Protein 4EDK (pdb70)

Sequence (321 aa):
SNADDLQMIEMHELIQEFYYYALTKTVEGEQALTYLQERGFTDALIKERGIGFAPDSSHFCHDFLQKKGYDIELAYEAGLLSRNEENFSYYDRFRNRIMFPLKNAQGRIVGYSGRTYTGQEPKYLNSPETPIFQKRKLLYNLDKARKSIRKLDEIVLLEGFMDVIKSSDTAGLKNVVATMGTQLSDEHITFIRKLTSNITLMFDGDFAGSSEATLKTGQHLLQQGLNVFVIQLPSGMDPDEYIGKYGNDAFTTFVKNDKKSFAHYKVSILKDEIAHNDLSYERYLKELSHDISLMKSSILQQKAINDVAPFFNVSPEQLANEI

Nearest PDB structures (foldseek):
  4edv-assembly1_A  TM=1.003E+00  e=1.009E-59  Staphylococcus aureus
  5guj-assembly1_A  TM=8.986E-01  e=1.383E-32  Bacillus subtilis subsp. subtilis str. 168
  5vaz-assembly2_B  TM=8.223E-01  e=6.566E-26  Pseudomonas aeruginosa PAO1
  2au3-assembly1_A  TM=8.335E-01  e=4.570E-24  Aquifex aeolicus
  3b39-assembly2_B  TM=8.419E-01  e=7.504E-24  Escherichia coli K-12

Solvent-accessible surface area: 15720 Å² total; per-residue (Å²): 98,133,69,62,37,84,70,4,19,53,0,0,47,65,0,28,114,69,3,59,120,2,1,35,152,42,124,82,0,99,112,0,34,69,54,0,83,143,68,48,4,83,103,73,10,1,145,96,27,12,0,0,0,1,13,90,51,37,93,36,0,30,67,30,0,102,169,112,67,28,87,31,91,21,0,68,82,0,1,1,4,23,76,60,126,109,103,67,48,54,78,3,58,1,103,48,21,0,0,1,8,0,96,33,38,134,20,89,12,0,0,1,0,0,32,5,27,55,72,105,166,69,114,64,43,33,3,45,90,12,83,22,0,47,52,102,81,12,5,10,12,15,59,98,0,58,172,18,0,144,161,89,75,28,0,1,4,3,71,22,13,10,7,0,0,17,0,3,73,11,46,24,87,1,0,0,0,10,8,78,52,120,11,20,96,62,0,5,71,82,1,89,138,28,6,53,34,0,0,0,0,18,32,14,74,157,73,1,25,82,38,5,34,137,15,0,51,72,0,7,97,77,26,4,34,8,33,5,4,98,7,46,111,61,22,27,0,20,87,20,22,69,144,107,30,71,120,36,0,48,91,44,6,176,118,75,74,50,17,3,2,38,6,16,0,33,68,22,114,99,76,3,72,155,66,121,96,10,65,87,145,45,29,121,75,0,7,92,2,0,55,37,28,157,32,89,144,44,45,97,112,2,12,70,35,0,0,89,51,3,141,35,41,45,129,111,2,46,131,88,69

CATH classification: 3.90.980.10 (+2 more: 3.40.1360.10, 1.20.50.20)

Radius of gyration: 22.6 Å; Cα contacts (8 Å, |Δi|>4): 545; chains: 1; bounding box: 54×67×39 Å

Structure (mmCIF, N/CA/C/O backbone):
data_4EDK
#
_entry.id   4EDK
#
_cell.length_a   151.742
_cell.length_b   151.742
_cell.length_c   38.720
_cell.angle_alpha   90.000
_cell.angle_beta   90.000
_cell.angle_gamma   120.000
#
_symmetry.space_group_name_H-M   'P 61'
#
loop_
_entity.id
_entity.type
_entity.pdbx_description
1 polymer 'DNA primase'
2 non-polymer BENZAMIDINE
3 non-polymer "GUANOSINE-5'-TRIPHOSPHATE"
4 non-polymer 'MANGANESE (II) ION'
5 water water
#
loop_
_atom_site.group_PDB
_atom_site.id
_atom_site.type_symbol
_atom_site.label_atom_id
_atom_site.label_alt_id
_atom_site.label_comp_id
_atom_site.label_asym_id
_atom_site.label_entity_id
_atom_site.label_seq_id
_atom_site.pdbx_PDB_ins_code
_atom_site.Cartn_x
_atom_site.Cartn_y
_atom_site.Cartn_z
_atom_site.occupancy
_atom_site.B_iso_or_equiv
_atom_site.auth_seq_id
_atom_site.auth_comp_id
_atom_site.auth_asym_id
_atom_site.auth_atom_id
_atom_site.pdbx_PDB_model_num
ATOM 1 N N . SER A 1 1 ? -49.516 -53.262 17.336 1.00 28.82 108 SER A N 1
ATOM 2 C CA . SER A 1 1 ? -48.775 -54.019 18.342 1.00 31.50 108 SER A CA 1
ATOM 3 C C . SER A 1 1 ? -47.397 -54.385 17.808 1.00 27.95 108 SER A C 1
ATOM 4 O O . SER A 1 1 ? -47.156 -54.316 16.602 1.00 22.68 108 SER A O 1
ATOM 7 N N . ASN A 1 2 ? -46.500 -54.784 18.703 1.00 22.49 109 ASN A N 1
ATOM 8 C CA . ASN A 1 2 ? -45.168 -55.214 18.294 1.00 23.89 109 ASN A CA 1
ATOM 9 C C . ASN A 1 2 ? -45.220 -56.464 17.419 1.00 22.36 109 ASN A C 1
ATOM 10 O O . ASN A 1 2 ? -44.434 -56.608 16.485 1.00 20.91 109 ASN A O 1
ATOM 15 N N . ALA A 1 3 ? -46.159 -57.358 17.719 1.00 20.42 110 ALA A N 1
ATOM 16 C CA . ALA A 1 3 ? -46.334 -58.569 16.925 1.00 23.59 110 ALA A CA 1
ATOM 17 C C . ALA A 1 3 ? -46.756 -58.220 15.496 1.00 25.30 110 ALA A C 1
ATOM 18 O O . ALA A 1 3 ? -46.248 -58.789 14.535 1.00 19.38 110 ALA A O 1
ATOM 20 N N . ASP A 1 4 ? -47.684 -57.278 15.363 1.00 23.60 111 ASP A N 1
ATOM 21 C CA . ASP A 1 4 ? -48.121 -56.848 14.039 1.00 25.00 111 ASP A CA 1
ATOM 22 C C . ASP A 1 4 ? -46.997 -56.149 13.283 1.00 20.64 111 ASP A C 1
ATOM 23 O O . ASP A 1 4 ? -46.816 -56.383 12.082 1.00 21.97 111 ASP A O 1
ATOM 28 N N . ASP A 1 5 ? -46.242 -55.305 13.985 1.00 19.75 112 ASP A N 1
ATOM 29 C CA . ASP A 1 5 ? -45.113 -54.590 13.376 1.00 18.59 112 ASP A CA 1
ATOM 30 C C . ASP A 1 5 ? -44.102 -55.572 12.796 1.00 19.36 112 ASP A C 1
ATOM 31 O O . ASP A 1 5 ? -43.563 -55.360 11.706 1.00 19.29 112 ASP A O 1
ATOM 36 N N . LEU A 1 6 ? -43.837 -56.636 13.547 1.00 20.04 113 LEU A N 1
ATOM 37 C CA . LEU A 1 6 ? -42.895 -57.658 13.120 1.00 23.07 113 LEU A CA 1
ATOM 38 C C . LEU A 1 6 ? -43.403 -58.407 11.888 1.00 21.85 113 LEU A C 1
ATOM 39 O O . LEU A 1 6 ? -42.633 -58.681 10.977 1.00 19.57 113 LEU A O 1
ATOM 44 N N . GLN A 1 7 ? -44.694 -58.733 11.864 1.00 18.32 114 GLN A N 1
ATOM 45 C CA . GLN A 1 7 ? -45.295 -59.338 10.674 1.00 19.78 114 GLN A CA 1
ATOM 46 C C . GLN A 1 7 ? -45.118 -58.433 9.446 1.00 17.36 114 GLN A C 1
ATOM 47 O O . GLN A 1 7 ? -44.816 -58.909 8.348 1.00 18.38 114 GLN A O 1
ATOM 53 N N . MET A 1 8 ? -45.313 -57.133 9.636 1.00 20.78 115 MET A N 1
ATOM 54 C CA . MET A 1 8 ? -45.165 -56.172 8.543 1.00 20.62 115 MET A CA 1
ATOM 55 C C . MET A 1 8 ? -43.727 -56.116 8.025 1.00 20.41 115 MET A C 1
ATOM 56 O O . MET A 1 8 ? -43.491 -56.016 6.814 1.00 18.04 115 MET A O 1
ATOM 61 N N . ILE A 1 9 ? -42.769 -56.163 8.945 1.00 18.58 116 ILE A N 1
ATOM 62 C CA . ILE A 1 9 ? -41.363 -56.219 8.565 1.00 17.84 116 ILE A CA 1
ATOM 63 C C . ILE A 1 9 ? -41.050 -57.505 7.788 1.00 17.48 116 ILE A C 1
ATOM 64 O O . ILE A 1 9 ? -40.389 -57.461 6.743 1.00 17.98 116 ILE A O 1
ATOM 69 N N . GLU A 1 10 ? -41.534 -58.643 8.288 1.00 16.19 117 GLU A N 1
ATOM 70 C CA . GLU A 1 10 ? -41.372 -59.922 7.578 1.00 19.46 117 GLU A CA 1
ATOM 71 C C . GLU A 1 10 ? -41.890 -59.877 6.154 1.00 17.51 117 GLU A C 1
ATOM 72 O O . GLU A 1 10 ? -41.237 -60.373 5.237 1.00 17.41 117 GLU A O 1
ATOM 78 N N . MET A 1 11 ? -43.080 -59.306 5.978 1.00 19.76 118 MET A N 1
ATOM 79 C CA . MET A 1 11 ? -43.665 -59.145 4.650 1.00 22.32 118 MET A CA 1
ATOM 80 C C . MET A 1 11 ? -42.705 -58.412 3.725 1.00 23.44 118 MET A C 1
ATOM 81 O O . MET A 1 11 ? -42.490 -58.833 2.582 1.00 18.26 118 MET A O 1
ATOM 86 N N . HIS A 1 12 ? -42.142 -57.309 4.221 1.00 16.33 119 HIS A N 1
ATOM 87 C CA . HIS A 1 12 ? -41.193 -56.517 3.444 1.00 15.60 119 HIS A CA 1
ATOM 88 C C . HIS A 1 12 ? -39.924 -57.299 3.120 1.00 19.62 119 HIS A C 1
ATOM 89 O O . HIS A 1 12 ? -39.427 -57.256 1.995 1.00 17.49 119 HIS A O 1
ATOM 96 N N . GLU A 1 13 ? -39.398 -58.009 4.111 1.00 17.78 120 GLU A N 1
ATOM 97 C CA . GLU A 1 13 ? -38.143 -58.722 3.928 1.00 17.95 120 GLU A CA 1
ATOM 98 C C . GLU A 1 13 ? -38.295 -59.952 3.024 1.00 22.71 120 GLU A C 1
ATOM 99 O O . GLU A 1 13 ? -37.370 -60.317 2.293 1.00 18.24 120 GLU A O 1
ATOM 105 N N . LEU A 1 14 ? -39.475 -60.563 3.043 1.00 16.36 121 LEU A N 1
ATOM 106 C CA . LEU A 1 14 ? -39.728 -61.709 2.179 1.00 20.23 121 LEU A CA 1
ATOM 107 C C . LEU A 1 14 ? -39.971 -61.292 0.729 1.00 19.74 121 LEU A C 1
ATOM 108 O O . LEU A 1 14 ? -39.418 -61.893 -0.193 1.00 18.04 121 LEU A O 1
ATOM 113 N N . ILE A 1 15 ? -40.790 -60.264 0.522 1.00 18.34 122 ILE A N 1
ATOM 114 C CA . ILE A 1 15 ? -41.066 -59.808 -0.838 1.00 17.41 122 ILE A CA 1
ATOM 115 C C . ILE A 1 15 ? 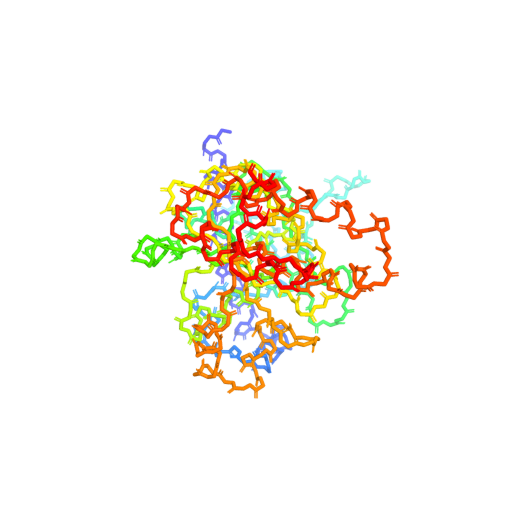-39.803 -59.219 -1.493 1.00 18.62 122 ILE A C 1
ATOM 116 O O . ILE A 1 15 ? -39.660 -59.263 -2.714 1.00 17.52 122 ILE A O 1
ATOM 121 N N . GLN A 1 16 ? -38.882 -58.691 -0.685 1.00 17.79 123 GLN A N 1
ATOM 122 C CA . GLN A 1 16 ? -37.609 -58.185 -1.223 1.00 19.63 123 GLN A CA 1
ATOM 123 C C . GLN A 1 16 ? -36.902 -59.252 -2.063 1.00 16.30 123 GLN A C 1
ATOM 124 O O . GLN A 1 16 ? -36.354 -58.960 -3.127 1.00 15.84 123 GLN A O 1
ATOM 130 N N . GLU A 1 17 ? -36.905 -60.489 -1.570 1.00 15.80 124 GLU A N 1
ATOM 131 C CA . GLU A 1 17 ? -36.243 -61.585 -2.272 1.00 17.87 124 GLU A CA 1
ATOM 132 C C . GLU A 1 17 ? -36.898 -61.834 -3.627 1.00 20.74 124 GLU A C 1
ATOM 133 O O . GLU A 1 17 ? -36.214 -62.127 -4.612 1.00 18.27 124 GLU A O 1
ATOM 139 N N . PHE A 1 18 ? -38.220 -61.694 -3.672 1.00 17.87 125 PHE A N 1
ATOM 140 C CA . PHE A 1 18 ? -38.979 -61.880 -4.911 1.00 19.43 125 PHE A CA 1
ATOM 141 C C . PHE A 1 18 ? -38.742 -60.731 -5.895 1.00 18.80 125 PHE A C 1
ATOM 142 O O . PHE A 1 18 ? -38.594 -60.961 -7.088 1.00 16.28 125 PHE A O 1
ATOM 150 N N . TYR A 1 19 ? -38.735 -59.497 -5.392 1.00 13.66 126 TYR A N 1
ATOM 151 C CA . TYR A 1 19 ? -38.403 -58.335 -6.223 1.00 15.75 126 TYR A CA 1
ATOM 152 C C . TYR A 1 19 ? -36.998 -58.439 -6.808 1.00 16.46 126 TYR A C 1
ATOM 153 O O . TYR A 1 19 ? -36.767 -58.073 -7.966 1.00 16.07 126 TYR A O 1
ATOM 162 N N . TYR A 1 20 ? -36.058 -58.921 -5.998 1.00 15.59 127 TYR A N 1
ATOM 163 C CA . TYR A 1 20 ? -34.676 -59.074 -6.442 1.00 19.06 127 TYR A CA 1
ATOM 164 C C . TYR A 1 20 ? -34.562 -60.104 -7.567 1.00 17.06 127 TYR A C 1
ATOM 165 O O . TYR A 1 20 ? -33.873 -59.874 -8.569 1.00 16.84 127 TYR A O 1
ATOM 174 N N . TYR A 1 21 ? -35.233 -61.241 -7.397 1.00 14.81 128 TYR A N 1
ATOM 175 C CA . TYR A 1 21 ? -35.290 -62.245 -8.457 1.00 19.14 128 TYR A CA 1
ATOM 176 C C . TYR A 1 21 ? -35.935 -61.682 -9.728 1.00 19.10 128 TYR A C 1
ATOM 177 O O . TYR A 1 21 ? -35.442 -61.902 -10.843 1.00 16.60 128 TYR A O 1
ATOM 186 N N . ALA A 1 22 ? -37.043 -60.965 -9.557 1.00 14.91 129 ALA A N 1
ATOM 187 C CA . ALA A 1 22 ? -37.759 -60.386 -10.697 1.00 20.19 129 ALA A CA 1
ATOM 188 C C . ALA A 1 22 ? -36.859 -59.470 -11.527 1.00 17.62 129 ALA A C 1
ATOM 189 O O . ALA A 1 22 ? -36.885 -59.508 -12.764 1.00 15.30 129 ALA A O 1
ATOM 191 N N . LEU A 1 23 ? -36.058 -58.658 -10.838 1.00 15.15 130 LEU A N 1
ATOM 192 C CA . LEU A 1 23 ? -35.171 -57.703 -11.496 1.00 18.68 130 LEU A CA 1
ATOM 193 C C . LEU A 1 23 ? -34.016 -58.395 -12.213 1.00 23.38 130 LEU A C 1
ATOM 194 O O . LEU A 1 23 ? -33.733 -58.118 -13.388 1.00 17.58 130 LEU A O 1
ATOM 199 N N . THR A 1 24 ? -33.355 -59.307 -11.510 1.00 15.64 131 THR A N 1
ATOM 200 C CA . THR A 1 24 ? -32.084 -59.825 -11.988 1.00 17.12 131 THR A CA 1
ATOM 201 C C . THR A 1 24 ? -32.201 -61.031 -12.905 1.00 20.73 131 THR A C 1
ATOM 202 O O . THR A 1 24 ? -31.264 -61.331 -13.633 1.00 22.05 131 THR A O 1
ATOM 206 N N . LYS A 1 25 ? -33.338 -61.723 -12.871 1.00 19.49 132 LYS A N 1
ATOM 207 C CA . LYS A 1 25 ? -33.451 -62.993 -13.587 1.00 20.53 132 LYS A CA 1
ATOM 208 C C . LYS A 1 25 ? -34.574 -63.070 -14.623 1.00 26.97 132 LYS A C 1
ATOM 209 O O . LYS A 1 25 ? -34.445 -63.778 -15.620 1.00 25.28 132 LYS A O 1
ATOM 215 N N . THR A 1 26 ? -35.677 -62.366 -14.393 1.00 21.22 133 THR A N 1
ATOM 216 C CA . THR A 1 26 ? -36.861 -62.587 -15.223 1.00 22.96 133 THR A CA 1
ATOM 217 C C . THR A 1 26 ? -36.883 -61.726 -16.484 1.00 21.20 133 THR A C 1
ATOM 218 O O . THR A 1 26 ? -36.241 -60.671 -16.550 1.00 22.38 133 THR A O 1
ATOM 222 N N . VAL A 1 27 ? -37.626 -62.192 -17.484 1.00 20.21 134 VAL A N 1
ATOM 223 C CA . VAL A 1 27 ? -37.744 -61.469 -18.743 1.00 23.93 134 VAL A CA 1
ATOM 224 C C . VAL A 1 27 ? -38.377 -60.091 -18.525 1.00 19.42 134 VAL A C 1
ATOM 225 O O . VAL A 1 27 ? -37.901 -59.097 -19.069 1.00 18.20 134 VAL A O 1
ATOM 229 N N . GLU A 1 28 ? -39.426 -60.022 -17.708 1.00 19.30 135 GLU A N 1
ATOM 230 C CA . GLU A 1 28 ? -40.094 -58.739 -17.492 1.00 25.23 135 GLU A CA 1
ATOM 231 C C . GLU A 1 28 ? -39.168 -57.702 -16.845 1.00 25.08 135 GLU A C 1
ATOM 232 O O . GLU A 1 28 ? -39.314 -56.503 -17.075 1.00 20.10 135 GLU A O 1
ATOM 238 N N . GLY A 1 29 ? -38.199 -58.161 -16.060 1.00 20.69 136 GLY A N 1
ATOM 239 C CA . GLY A 1 29 ? -37.298 -57.240 -15.387 1.00 17.57 136 GLY A CA 1
ATOM 240 C C . GLY A 1 29 ? -36.119 -56.733 -16.213 1.00 18.22 136 GLY A C 1
ATOM 241 O O . GLY A 1 29 ? -35.362 -55.886 -15.741 1.00 17.75 136 GLY A O 1
ATOM 242 N N . GLU A 1 30 ? -35.950 -57.248 -17.432 1.00 19.33 137 GLU A N 1
ATOM 243 C CA . GLU A 1 30 ? -34.767 -56.933 -18.247 1.00 22.06 137 GLU A CA 1
ATOM 244 C C . GLU A 1 30 ? -34.555 -55.452 -18.563 1.00 22.25 137 GLU A C 1
ATOM 245 O O . GLU A 1 30 ? -33.424 -54.964 -18.515 1.00 23.07 137 GLU A O 1
ATOM 251 N N . GLN A 1 31 ? -35.622 -54.732 -18.897 1.00 22.56 138 GLN A N 1
ATOM 252 C CA . GLN A 1 31 ? -35.456 -53.316 -19.210 1.00 22.80 138 GLN A CA 1
ATOM 253 C C . GLN A 1 31 ? -35.041 -52.531 -17.965 1.00 24.57 138 GLN A C 1
ATOM 254 O O . GLN A 1 31 ? -34.152 -51.680 -18.024 1.00 18.86 138 GLN A O 1
ATOM 260 N N . ALA A 1 32 ? -35.663 -52.834 -16.830 1.00 21.02 139 ALA A N 1
ATOM 261 C CA . ALA A 1 32 ? -35.294 -52.160 -15.588 1.00 20.15 139 ALA A CA 1
ATOM 262 C C . ALA A 1 32 ? -33.844 -52.456 -15.208 1.00 19.71 139 ALA A C 1
ATOM 263 O O . ALA A 1 32 ? -33.123 -51.569 -14.732 1.00 19.38 139 ALA A O 1
ATOM 265 N N . LEU A 1 33 ? -33.411 -53.696 -15.428 1.00 17.58 140 LEU A N 1
ATOM 266 C CA . LEU A 1 33 ? -32.033 -54.070 -15.120 1.00 19.14 140 LEU A CA 1
ATOM 267 C C . LEU A 1 33 ? -31.047 -53.263 -15.982 1.00 22.26 140 LEU A C 1
ATOM 268 O O . LEU A 1 33 ? -30.063 -52.721 -15.481 1.00 21.85 140 LEU A O 1
ATOM 273 N N . THR A 1 34 ? -31.334 -53.165 -17.274 1.00 22.38 141 THR A N 1
ATOM 274 C CA . THR A 1 34 ? -30.511 -52.363 -18.182 1.00 28.40 141 THR A CA 1
ATOM 275 C C . THR A 1 34 ? -30.433 -50.893 -17.760 1.00 28.17 141 THR A C 1
ATOM 276 O O . THR A 1 34 ? -29.361 -50.280 -17.808 1.00 27.98 141 THR A O 1
ATOM 280 N N . TYR A 1 35 ? -31.565 -50.338 -17.331 1.00 24.63 142 TYR A N 1
ATOM 281 C CA . TYR A 1 35 ? -31.601 -48.958 -16.850 1.00 25.91 142 TYR A CA 1
ATOM 282 C C . TYR A 1 35 ? -30.627 -48.747 -15.690 1.00 29.42 142 TYR A C 1
ATOM 283 O O . TYR A 1 35 ? -29.846 -47.794 -15.686 1.00 23.25 142 TYR A O 1
ATOM 292 N N . LEU A 1 36 ? -30.678 -49.628 -14.698 1.00 19.86 143 LEU A N 1
ATOM 293 C CA . LEU A 1 36 ? -29.764 -49.527 -13.565 1.00 23.44 143 LEU A CA 1
ATOM 294 C C . LEU A 1 36 ? -28.305 -49.663 -14.001 1.00 21.80 143 LEU A C 1
ATOM 295 O O . LEU A 1 36 ? -27.439 -48.914 -13.546 1.00 24.29 143 LEU A O 1
ATOM 300 N N . GLN A 1 37 ? -28.042 -50.625 -14.880 1.00 22.87 144 GLN A N 1
ATOM 301 C CA . GLN A 1 37 ? -26.684 -50.863 -15.346 1.00 28.65 144 GLN A CA 1
ATOM 302 C C . GLN A 1 37 ? -26.130 -49.633 -16.073 1.00 33.94 144 GLN A C 1
ATOM 303 O O . GLN A 1 37 ? -24.958 -49.282 -15.912 1.00 30.00 144 GLN A O 1
ATOM 309 N N . GLU A 1 38 ? -26.983 -48.957 -16.837 1.00 28.92 145 GLU A N 1
ATOM 310 C CA . GLU A 1 38 ? -26.575 -47.725 -17.507 1.00 31.18 145 GLU A CA 1
ATOM 311 C C . GLU A 1 38 ? -26.341 -46.565 -16.533 1.00 34.05 145 GLU A C 1
ATOM 312 O O . GLU A 1 38 ? -25.691 -45.585 -16.883 1.00 34.36 145 GLU A O 1
ATOM 318 N N . ARG A 1 39 ? -26.873 -46.671 -15.318 1.00 30.47 146 ARG A 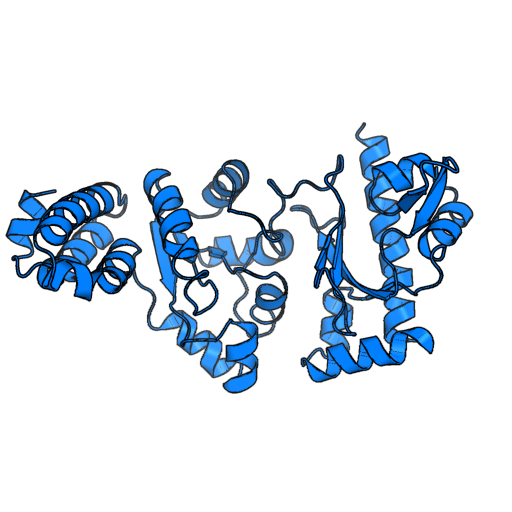N 1
ATOM 319 C CA . ARG A 1 39 ? -26.603 -45.669 -14.289 1.00 30.61 146 ARG A CA 1
ATOM 320 C C . ARG A 1 39 ? -25.432 -46.089 -13.412 1.00 33.11 146 ARG A C 1
ATOM 321 O O . ARG A 1 39 ? -25.208 -45.510 -12.351 1.00 37.24 146 ARG A O 1
ATOM 329 N N . GLY A 1 40 ? -24.700 -47.109 -13.845 1.00 29.68 147 GLY A N 1
ATOM 330 C CA . GLY A 1 40 ? -23.485 -47.509 -13.161 1.00 33.15 147 GLY A CA 1
ATOM 331 C C . GLY A 1 40 ? -23.652 -48.507 -12.031 1.00 35.48 147 GLY A C 1
ATOM 332 O O . GLY A 1 40 ? -22.712 -48.738 -11.271 1.00 40.27 147 GLY A O 1
ATOM 333 N N . PHE A 1 41 ? -24.834 -49.105 -11.911 1.00 30.81 148 PHE A N 1
ATOM 334 C CA . PHE A 1 41 ? -25.036 -50.154 -10.917 1.00 32.24 148 PHE A CA 1
ATOM 335 C C . PHE A 1 41 ? -24.414 -51.453 -11.396 1.00 32.19 148 PHE A C 1
ATOM 336 O O . PHE A 1 41 ? -24.785 -51.978 -12.441 1.00 36.66 148 PHE A O 1
ATOM 344 N N . THR A 1 42 ? -23.461 -51.966 -10.632 1.00 29.69 149 THR A N 1
ATOM 345 C CA . THR A 1 42 ? -22.899 -53.273 -10.917 1.00 31.96 149 THR A CA 1
ATOM 346 C C . THR A 1 42 ? -23.835 -54.329 -10.336 1.00 32.81 149 THR A C 1
ATOM 347 O O . THR A 1 42 ? -24.720 -54.004 -9.541 1.00 24.80 149 THR A O 1
ATOM 351 N N . ASP A 1 43 ? -23.654 -55.584 -10.740 1.00 31.43 150 ASP A N 1
ATOM 352 C CA . ASP A 1 43 ? -24.423 -56.681 -10.160 1.00 34.94 150 ASP A CA 1
ATOM 353 C C . ASP A 1 43 ? -24.219 -56.697 -8.648 1.00 34.44 150 ASP A C 1
ATOM 354 O O . ASP A 1 43 ? -25.160 -56.921 -7.881 1.00 28.36 150 ASP A O 1
ATOM 359 N N . ALA A 1 44 ? -22.982 -56.436 -8.230 1.00 30.75 151 ALA A N 1
ATOM 360 C CA . ALA A 1 44 ? -22.626 -56.458 -6.818 1.00 32.57 151 ALA A CA 1
ATOM 361 C C . ALA A 1 44 ? -23.349 -55.378 -6.009 1.00 28.18 151 ALA A C 1
ATOM 362 O O . ALA A 1 44 ? -23.794 -55.633 -4.888 1.00 26.98 151 ALA A O 1
ATOM 364 N N . LEU A 1 45 ? -23.463 -54.178 -6.568 1.00 26.02 152 LEU A N 1
ATOM 365 C CA . LEU A 1 45 ? -24.134 -53.090 -5.862 1.00 27.56 152 LEU A CA 1
ATOM 366 C C . LEU A 1 45 ? -25.635 -53.346 -5.786 1.00 23.22 152 LEU A C 1
ATOM 367 O O . LEU A 1 45 ? -26.269 -53.073 -4.769 1.00 22.40 152 LEU A O 1
ATOM 372 N N . ILE A 1 46 ? -26.196 -53.873 -6.871 1.00 22.95 153 ILE A N 1
ATOM 373 C CA . ILE A 1 46 ? -27.606 -54.235 -6.903 1.00 20.18 153 ILE A CA 1
ATOM 374 C C . ILE A 1 46 ? -27.887 -55.281 -5.826 1.00 23.90 153 ILE A C 1
ATOM 375 O O . ILE A 1 46 ? -28.864 -55.178 -5.075 1.00 23.34 153 ILE A O 1
ATOM 380 N N . LYS A 1 47 ? -27.002 -56.268 -5.724 1.00 23.33 154 LYS A N 1
ATOM 381 C CA . LYS A 1 47 ? -27.141 -57.291 -4.693 1.00 25.08 154 LYS A CA 1
ATOM 382 C C . LYS A 1 47 ? -26.946 -56.698 -3.297 1.00 28.91 154 LYS A C 1
ATOM 383 O O . LYS A 1 47 ? -27.707 -56.994 -2.376 1.00 27.40 154 LYS A O 1
ATOM 389 N N . GLU A 1 48 ? -25.939 -55.842 -3.151 1.00 27.51 155 GLU A N 1
ATOM 390 C CA . GLU A 1 48 ? -25.629 -55.240 -1.856 1.00 27.71 155 GLU A CA 1
ATOM 391 C C . GLU A 1 48 ? -26.801 -54.440 -1.286 1.00 28.62 155 GLU A C 1
ATOM 392 O O . GLU A 1 48 ? -27.134 -54.565 -0.106 1.00 29.17 155 GLU A O 1
ATOM 398 N N . ARG A 1 49 ? -27.427 -53.627 -2.132 1.00 21.19 156 ARG A N 1
ATOM 399 C CA . ARG A 1 49 ? -28.548 -52.793 -1.713 1.00 23.67 156 ARG A CA 1
ATOM 400 C C . ARG A 1 49 ? -29.896 -53.518 -1.780 1.00 24.39 156 ARG A C 1
ATOM 401 O O . ARG A 1 49 ? -30.918 -52.972 -1.368 1.00 24.13 156 ARG A O 1
ATOM 409 N N . GLY A 1 50 ? -29.898 -54.741 -2.302 1.00 25.27 157 GLY A N 1
ATOM 410 C CA . GLY A 1 50 ? -31.119 -55.526 -2.397 1.00 26.16 157 GLY A CA 1
ATOM 411 C C . GLY A 1 50 ? -32.171 -54.946 -3.333 1.00 22.60 157 GLY A C 1
ATOM 412 O O . GLY A 1 50 ? -33.374 -55.147 -3.143 1.00 19.20 157 GLY A O 1
ATOM 413 N N . ILE A 1 51 ? -31.714 -54.229 -4.354 1.00 17.88 158 ILE A N 1
ATOM 414 C CA . ILE A 1 51 ? -32.608 -53.579 -5.302 1.00 15.94 158 ILE A CA 1
ATOM 415 C C . ILE A 1 51 ? -33.386 -54.592 -6.150 1.00 21.10 158 ILE A C 1
ATOM 416 O O . ILE A 1 51 ? -32.861 -55.639 -6.519 1.00 18.60 158 ILE A O 1
ATOM 421 N N . GLY A 1 52 ? -34.654 -54.296 -6.421 1.00 16.29 159 GLY A N 1
ATOM 422 C CA . GLY A 1 52 ? -35.494 -55.232 -7.142 1.00 17.27 159 GLY A CA 1
ATOM 423 C C . GLY A 1 52 ? -36.402 -54.564 -8.159 1.00 19.46 159 GLY A C 1
ATOM 424 O O . GLY A 1 52 ? -36.223 -53.390 -8.492 1.00 17.69 159 GLY A O 1
ATOM 425 N N . PHE A 1 53 ? -37.377 -55.328 -8.647 1.00 16.39 160 PHE A N 1
ATOM 426 C CA . PHE A 1 53 ? -38.325 -54.871 -9.654 1.00 14.63 160 PHE A CA 1
ATOM 427 C C . PHE A 1 53 ? -39.719 -55.340 -9.264 1.00 15.26 160 PHE A C 1
ATOM 428 O O . PHE A 1 53 ? -39.914 -56.511 -8.945 1.00 16.76 160 PHE A O 1
ATOM 436 N N . ALA A 1 54 ? -40.686 -54.429 -9.288 1.00 17.31 161 ALA A N 1
ATOM 437 C CA . ALA A 1 54 ? -42.076 -54.819 -9.097 1.00 16.13 161 ALA A CA 1
ATOM 438 C C . ALA A 1 54 ? -42.735 -54.940 -10.464 1.00 18.36 161 ALA A C 1
ATOM 439 O O . ALA A 1 54 ? -42.844 -53.956 -11.191 1.00 18.76 161 ALA A O 1
ATOM 441 N N . PRO A 1 55 ? -43.163 -56.157 -10.826 1.00 19.29 162 PRO A N 1
ATOM 442 C CA . PRO A 1 55 ? -43.837 -56.375 -12.113 1.00 21.72 162 PRO A CA 1
ATOM 443 C C . PRO A 1 55 ? -45.148 -55.586 -12.225 1.00 24.13 162 PRO A C 1
ATOM 444 O O . PRO A 1 55 ? -45.631 -55.040 -11.234 1.00 23.43 162 PRO A O 1
ATOM 448 N N . ASP A 1 56 ? -45.718 -55.523 -13.423 1.00 22.78 163 ASP A N 1
ATOM 449 C CA . ASP A 1 56 ? -46.868 -54.649 -13.654 1.00 26.66 163 ASP A CA 1
ATOM 450 C C . ASP A 1 56 ? -48.231 -55.335 -13.526 1.00 23.28 163 ASP A C 1
ATOM 451 O O . ASP A 1 56 ? -49.260 -54.751 -13.873 1.00 28.94 163 ASP A O 1
ATOM 456 N N . SER A 1 57 ? -48.247 -56.570 -13.038 1.00 21.74 164 SER A N 1
ATOM 457 C CA . SER A 1 57 ? -49.482 -57.356 -13.071 1.00 28.40 164 SER A CA 1
ATOM 458 C C . SER A 1 57 ? -50.581 -56.803 -12.154 1.00 28.38 164 SER A C 1
ATOM 459 O O . SER A 1 57 ? -51.767 -56.992 -12.431 1.00 33.56 164 SER A O 1
ATOM 462 N N . SER A 1 58 ? -50.159 -56.130 -11.083 1.00 23.97 165 SER A N 1
ATOM 463 C CA . SER A 1 58 ? -51.031 -55.592 -10.018 1.00 30.99 165 SER A CA 1
ATOM 464 C C . SER A 1 58 ? -51.459 -56.617 -8.956 1.00 31.07 165 SER A C 1
ATOM 465 O O . SER A 1 58 ? -52.208 -56.277 -8.037 1.00 24.59 165 SER A O 1
ATOM 468 N N . HIS A 1 59 ? -50.984 -57.857 -9.071 1.00 25.71 166 HIS A N 1
ATOM 469 C CA . HIS A 1 59 ? -51.265 -58.864 -8.043 1.00 26.12 166 HIS A CA 1
ATOM 470 C C . HIS A 1 59 ? -50.058 -59.745 -7.692 1.00 24.86 166 HIS A C 1
ATOM 471 O O . HIS A 1 59 ? -50.207 -60.780 -7.046 1.00 28.99 166 HIS A O 1
ATOM 478 N N . PHE A 1 60 ? -48.868 -59.315 -8.106 1.00 23.61 167 PHE A N 1
ATOM 479 C CA . PHE A 1 60 ? -47.618 -60.020 -7.809 1.00 27.80 167 PHE A CA 1
ATOM 480 C C . PHE A 1 60 ? -47.365 -60.105 -6.297 1.00 26.94 167 PHE A C 1
ATOM 481 O O . PHE A 1 60 ? -47.221 -61.194 -5.737 1.00 24.24 167 PHE A O 1
ATOM 489 N N . CYS A 1 61 ? -47.323 -58.952 -5.639 1.00 20.74 168 CYS A N 1
ATOM 490 C CA . CYS A 1 61 ? -47.119 -58.907 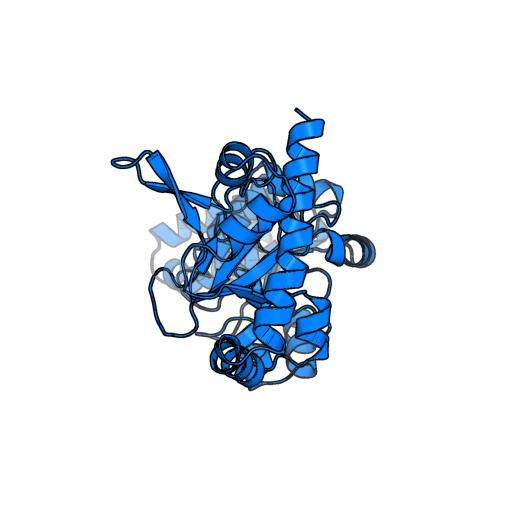-4.190 1.00 18.71 168 CYS A CA 1
ATOM 491 C C . CYS A 1 61 ? -48.320 -59.506 -3.453 1.00 22.23 168 CYS A C 1
ATOM 492 O O . CYS A 1 61 ? -48.164 -60.281 -2.501 1.00 22.99 168 CYS A O 1
ATOM 495 N N . HIS A 1 62 ? -49.517 -59.146 -3.905 1.00 21.79 169 HIS A N 1
ATOM 496 C CA . HIS A 1 62 ? -50.743 -59.640 -3.298 1.00 23.64 169 HIS A CA 1
ATOM 497 C C . HIS A 1 62 ? -50.783 -61.169 -3.227 1.00 24.79 169 HIS A C 1
ATOM 498 O O . HIS A 1 62 ? -51.028 -61.744 -2.159 1.00 26.57 169 HIS A O 1
ATOM 505 N N . ASP A 1 63 ? -50.542 -61.819 -4.364 1.00 23.29 170 ASP A N 1
ATOM 506 C CA . ASP A 1 63 ? -50.616 -63.278 -4.441 1.00 27.99 170 ASP A CA 1
ATOM 507 C C . ASP A 1 63 ? -49.523 -63.941 -3.607 1.00 23.13 170 ASP A C 1
ATOM 508 O O . ASP A 1 63 ? -49.756 -64.967 -2.970 1.00 23.34 170 ASP A O 1
ATOM 513 N N . PHE A 1 64 ? -48.331 -63.353 -3.627 1.00 20.78 171 PHE A N 1
ATOM 514 C CA . PHE A 1 64 ? -47.213 -63.856 -2.841 1.00 24.86 171 PHE A CA 1
ATOM 515 C C . PHE A 1 64 ? -47.533 -63.854 -1.346 1.00 25.19 171 PHE A C 1
ATOM 516 O O . PHE A 1 64 ? -47.382 -64.868 -0.665 1.00 24.75 171 PHE A O 1
ATOM 524 N N . LEU A 1 65 ? -47.976 -62.708 -0.844 1.00 22.10 172 LEU A N 1
ATOM 525 C CA . LEU A 1 65 ? -48.277 -62.566 0.574 1.00 23.73 172 LEU A CA 1
ATOM 526 C C . LEU A 1 65 ? -49.450 -63.463 0.960 1.00 22.17 172 LEU A C 1
ATOM 527 O O . LEU A 1 65 ? -49.496 -64.016 2.063 1.00 21.37 172 LEU A O 1
ATOM 532 N N . GLN A 1 66 ? -50.389 -63.626 0.035 1.00 26.30 173 GLN A N 1
ATOM 533 C CA . GLN A 1 66 ? -51.532 -64.490 0.271 1.00 30.89 173 GLN A CA 1
ATOM 534 C C . GLN A 1 66 ? -51.086 -65.948 0.393 1.00 32.67 173 GLN A C 1
ATOM 535 O O . GLN A 1 66 ? -51.517 -66.664 1.304 1.00 32.28 173 GLN A O 1
ATOM 541 N N . LYS A 1 67 ? -50.222 -66.376 -0.522 1.00 28.84 174 LYS A N 1
ATOM 542 C CA . LYS A 1 67 ? -49.680 -67.735 -0.497 1.00 36.74 174 LYS A CA 1
ATOM 543 C C . LYS A 1 67 ? -48.907 -68.018 0.791 1.00 33.40 174 LYS A C 1
ATOM 544 O O . LYS A 1 67 ? -49.004 -69.108 1.360 1.00 31.52 174 LYS A O 1
ATOM 550 N N . LYS A 1 68 ? -48.144 -67.031 1.249 1.00 25.64 175 LYS A N 1
ATOM 551 C CA . LYS A 1 68 ? -47.340 -67.188 2.462 1.00 29.59 175 LYS A CA 1
ATOM 552 C C . LYS A 1 68 ? -48.175 -67.138 3.742 1.00 33.86 175 LYS A C 1
ATOM 553 O O . LYS A 1 68 ? -47.653 -67.349 4.841 1.00 36.02 175 LYS A O 1
ATOM 559 N N . GLY A 1 69 ? -49.464 -66.844 3.602 1.00 29.87 176 GLY A N 1
ATOM 560 C CA . GLY A 1 69 ? -50.383 -66.898 4.727 1.00 27.80 176 GLY A CA 1
ATOM 561 C C . GLY A 1 69 ? -50.556 -65.601 5.499 1.00 32.06 176 GLY A C 1
ATOM 562 O O . GLY A 1 69 ? -51.051 -65.612 6.624 1.00 32.25 176 GLY A O 1
ATOM 563 N N . TYR A 1 70 ? -50.154 -64.479 4.914 1.00 27.71 177 TYR A N 1
ATOM 564 C CA . TYR A 1 70 ? -50.313 -63.195 5.596 1.00 26.64 177 TYR A CA 1
ATOM 565 C C . TYR A 1 70 ? -51.730 -62.654 5.454 1.00 32.00 177 TYR A C 1
ATOM 566 O O . TYR A 1 70 ? -52.408 -62.913 4.460 1.00 32.17 177 TYR A O 1
ATOM 575 N N . ASP A 1 71 ? -52.164 -61.908 6.464 1.00 31.48 178 ASP A N 1
ATOM 576 C CA . ASP A 1 71 ? -53.449 -61.225 6.432 1.00 33.91 178 ASP A CA 1
ATOM 577 C C . ASP A 1 71 ? -53.375 -60.091 5.412 1.00 27.38 178 ASP A C 1
ATOM 578 O O . ASP A 1 71 ? -52.500 -59.234 5.499 1.00 29.13 178 ASP A O 1
ATOM 583 N N . ILE A 1 72 ? -54.293 -60.087 4.452 1.00 25.69 179 ILE A N 1
ATOM 584 C CA . ILE A 1 72 ? -54.254 -59.107 3.372 1.00 27.36 179 ILE A CA 1
ATOM 585 C C . ILE A 1 72 ? -54.471 -57.685 3.883 1.00 27.40 179 ILE A C 1
ATOM 586 O O . ILE A 1 72 ? -53.803 -56.748 3.438 1.00 23.74 179 ILE A O 1
ATOM 591 N N . GLU A 1 73 ? -55.398 -57.525 4.819 1.00 29.69 180 GLU A N 1
ATOM 592 C CA . GLU A 1 73 ? -55.655 -56.208 5.387 1.00 35.22 180 GLU A CA 1
ATOM 593 C C . GLU A 1 73 ? -54.419 -55.668 6.111 1.00 29.83 180 GLU A C 1
ATOM 594 O O . GLU A 1 73 ? -54.133 -54.473 6.053 1.00 24.66 180 GLU A O 1
ATOM 600 N N . LEU A 1 74 ? -53.682 -56.553 6.778 1.00 27.16 181 LEU A N 1
ATOM 601 C CA . LEU A 1 74 ? -52.429 -56.156 7.417 1.00 27.93 181 LEU A CA 1
ATOM 602 C C . LEU A 1 74 ? -51.388 -55.729 6.372 1.00 26.94 181 LEU A C 1
ATOM 603 O O . LEU A 1 74 ? -50.605 -54.811 6.605 1.00 23.79 181 LEU A O 1
ATOM 608 N N . ALA A 1 75 ? -51.379 -56.402 5.224 1.00 24.81 182 ALA A N 1
ATOM 609 C CA . ALA A 1 75 ? -50.468 -56.037 4.139 1.00 23.83 182 ALA A CA 1
ATOM 610 C C . ALA A 1 75 ? -50.805 -54.656 3.569 1.00 23.01 182 ALA A C 1
ATOM 611 O O . ALA A 1 75 ? -49.918 -53.909 3.146 1.00 19.72 182 ALA A O 1
ATOM 613 N N . TYR A 1 76 ? -52.093 -54.327 3.552 1.00 23.86 183 TYR A N 1
ATOM 614 C CA . TYR A 1 76 ? -52.547 -52.987 3.178 1.00 19.57 183 TYR A CA 1
ATOM 615 C C . TYR A 1 76 ? -52.074 -51.964 4.214 1.00 22.84 183 TYR A C 1
ATOM 616 O O . TYR A 1 76 ? -51.519 -50.919 3.866 1.00 22.83 183 TYR A O 1
ATOM 625 N N . GLU A 1 77 ? -52.278 -52.275 5.490 1.00 20.33 184 GLU A N 1
ATOM 626 C CA . GLU A 1 77 ? -51.815 -51.392 6.560 1.00 26.27 184 GLU A CA 1
ATOM 627 C C . GLU A 1 77 ? -50.287 -51.239 6.562 1.00 24.39 184 GLU A C 1
ATOM 628 O O . GLU A 1 77 ? -49.762 -50.199 6.964 1.00 24.88 184 GLU A O 1
ATOM 634 N N . ALA A 1 78 ? -49.585 -52.261 6.078 1.00 23.24 185 ALA A N 1
ATOM 635 C CA . ALA A 1 78 ? -48.127 -52.207 5.924 1.00 23.97 185 ALA A CA 1
ATOM 636 C C . ALA A 1 78 ? -47.676 -51.401 4.696 1.00 20.60 185 ALA A C 1
ATOM 637 O O . ALA A 1 78 ? -46.478 -51.208 4.475 1.00 21.18 185 ALA A O 1
ATOM 639 N N . GLY A 1 79 ? -48.634 -50.957 3.889 1.00 20.34 186 GLY A N 1
ATOM 640 C CA . GLY A 1 79 ? -48.339 -50.109 2.746 1.00 18.11 186 GLY A CA 1
ATOM 641 C C . GLY A 1 79 ? -47.863 -50.844 1.499 1.00 23.31 186 GLY A C 1
ATOM 642 O O . GLY A 1 79 ? -47.344 -50.227 0.570 1.00 24.58 186 GLY A O 1
ATOM 643 N N . LEU A 1 80 ? -48.023 -52.162 1.468 1.00 22.35 187 LEU A N 1
ATOM 644 C CA . LEU A 1 80 ? -47.610 -52.932 0.291 1.00 22.50 187 LEU A CA 1
ATOM 645 C C . LEU A 1 80 ? -48.750 -53.096 -0.716 1.00 24.54 187 LEU A C 1
ATOM 646 O O . LEU A 1 80 ? -48.520 -53.337 -1.899 1.00 21.42 187 LEU A O 1
ATOM 651 N N . LEU A 1 81 ? -49.983 -52.977 -0.239 1.00 19.89 188 LEU A N 1
ATOM 652 C CA . LEU A 1 81 ? -51.139 -53.095 -1.108 1.00 23.78 188 LEU A CA 1
ATOM 653 C C . LEU A 1 81 ? -51.970 -51.820 -1.056 1.00 29.79 188 LEU A C 1
ATOM 654 O O . LEU A 1 81 ? -51.932 -51.085 -0.065 1.00 27.47 188 LEU A O 1
ATOM 659 N N . SER A 1 82 ? -52.707 -51.573 -2.135 1.00 26.82 189 SER A N 1
ATOM 660 C CA . SER A 1 82 ? -53.704 -50.514 -2.193 1.00 29.08 189 SER A CA 1
ATOM 661 C C . SER A 1 82 ? -55.093 -51.146 -2.172 1.00 33.97 189 SER A C 1
ATOM 662 O O . SER A 1 82 ? -55.249 -52.337 -2.453 1.00 29.88 189 SER A O 1
ATOM 665 N N . ARG A 1 83 ? -56.103 -50.347 -1.850 1.00 32.22 190 ARG A N 1
ATOM 666 C CA . ARG A 1 83 ? -57.468 -50.852 -1.791 1.00 36.49 190 ARG A CA 1
ATOM 667 C C . ARG A 1 83 ? -58.381 -50.119 -2.771 1.00 41.74 190 ARG A C 1
ATOM 668 O O . ARG A 1 83 ? -58.429 -48.892 -2.786 1.00 41.16 190 ARG A O 1
ATOM 676 N N . ASN A 1 84 ? -59.086 -50.879 -3.603 1.00 41.25 191 ASN A N 1
ATOM 677 C CA . ASN A 1 84 ? -60.123 -50.317 -4.458 1.00 48.97 191 ASN A CA 1
ATOM 678 C C . ASN A 1 84 ? -61.325 -49.996 -3.583 1.00 57.48 191 ASN A C 1
ATOM 679 O O . ASN A 1 84 ? -61.966 -50.899 -3.063 1.00 58.19 191 ASN A O 1
ATOM 684 N N . GLU A 1 85 ? -61.633 -48.715 -3.417 1.00 63.92 192 GLU A N 1
ATOM 685 C CA . GLU A 1 85 ? -62.674 -48.322 -2.469 1.00 72.67 192 GLU A CA 1
ATOM 686 C C . GLU A 1 85 ? -64.101 -48.621 -2.933 1.00 75.54 192 GLU A C 1
ATOM 687 O O . GLU A 1 85 ? -64.986 -48.857 -2.111 1.00 81.16 192 GLU A O 1
ATOM 693 N N . GLU A 1 86 ? -64.323 -48.616 -4.242 1.00 72.25 193 GLU A N 1
ATOM 694 C CA . GLU A 1 86 ? -65.619 -49.010 -4.779 1.00 78.11 193 GLU A CA 1
ATOM 695 C C . GLU A 1 86 ? -65.816 -50.507 -4.572 1.00 84.20 193 GLU A C 1
ATOM 696 O O . GLU A 1 86 ? -66.898 -50.961 -4.199 1.00 88.21 193 GLU A O 1
ATOM 698 N N . ASN A 1 87 ? -64.743 -51.260 -4.793 1.00 85.36 194 ASN A N 1
ATOM 699 C CA . ASN A 1 87 ? -64.777 -52.718 -4.793 1.00 85.65 194 ASN A CA 1
ATOM 700 C C . ASN A 1 87 ? -64.487 -53.327 -3.420 1.00 77.64 194 ASN A C 1
ATOM 701 O O . ASN A 1 87 ? -64.994 -54.400 -3.090 1.00 75.54 194 ASN A O 1
ATOM 706 N N . PHE A 1 88 ? -63.674 -52.622 -2.633 1.00 70.49 195 PHE A N 1
ATOM 707 C CA . PHE A 1 88 ? -63.099 -53.130 -1.380 1.00 63.61 195 PHE A CA 1
ATOM 708 C C . PHE A 1 88 ? -62.030 -54.199 -1.627 1.00 53.17 195 PHE A C 1
ATOM 709 O O . PHE A 1 88 ? -61.543 -54.825 -0.687 1.00 57.70 195 PHE A O 1
ATOM 711 N N . SER A 1 89 ? -61.653 -54.391 -2.890 1.00 42.75 196 SER A N 1
ATOM 712 C CA . SER A 1 89 ? -60.608 -55.357 -3.234 1.00 44.52 196 SER A CA 1
ATOM 713 C C . SER A 1 89 ? -59.203 -54.755 -3.119 1.00 40.44 196 SER A C 1
ATOM 714 O O . SER A 1 89 ? -59.038 -53.535 -3.098 1.00 43.25 196 SER A O 1
ATOM 717 N N . TYR A 1 90 ? -58.198 -55.623 -3.051 1.00 30.78 197 TYR A N 1
ATOM 718 C CA . TYR A 1 90 ? -56.815 -55.197 -2.860 1.00 30.45 197 TYR A CA 1
ATOM 719 C C . TYR A 1 90 ? -55.952 -55.473 -4.091 1.00 31.36 197 TYR A C 1
ATOM 720 O O . TYR A 1 90 ? -56.195 -56.429 -4.831 1.00 29.57 197 TYR A O 1
ATOM 729 N N . TYR A 1 91 ? -54.948 -54.625 -4.296 1.00 29.40 198 TYR A N 1
ATOM 730 C CA . TYR A 1 91 ? -54.000 -54.787 -5.395 1.00 28.21 198 TYR A CA 1
ATOM 731 C C . TYR A 1 91 ? -52.661 -54.154 -5.030 1.00 25.92 198 TYR A C 1
ATOM 732 O O . TYR A 1 91 ? -52.564 -53.424 -4.041 1.00 22.21 198 TYR A O 1
ATOM 741 N N . ASP A 1 92 ? -51.635 -54.444 -5.828 1.00 23.76 199 ASP A N 1
ATOM 742 C CA . ASP A 1 92 ? -50.270 -53.994 -5.559 1.00 25.37 199 ASP A CA 1
ATOM 743 C C . ASP A 1 92 ? -50.152 -52.475 -5.613 1.00 27.78 199 ASP A C 1
ATOM 744 O O . ASP A 1 92 ? -50.550 -51.845 -6.593 1.00 25.14 199 ASP A O 1
ATOM 749 N N . ARG A 1 93 ? -49.590 -51.889 -4.563 1.00 22.03 200 ARG A N 1
ATOM 750 C CA . ARG A 1 93 ? -49.271 -50.464 -4.576 1.00 19.41 200 ARG A CA 1
ATOM 751 C C . ARG A 1 93 ? -48.160 -50.147 -5.586 1.00 19.89 200 ARG A C 1
ATOM 752 O O . ARG A 1 93 ? -48.204 -49.130 -6.278 1.00 19.40 200 ARG A O 1
ATOM 760 N N . PHE A 1 94 ? -47.167 -51.028 -5.664 1.00 19.25 201 PHE A N 1
ATOM 761 C CA . PHE A 1 94 ? -45.998 -50.803 -6.505 1.00 18.30 201 PHE A CA 1
ATOM 762 C C . PHE A 1 94 ? -46.066 -51.656 -7.769 1.00 21.79 201 PHE A C 1
ATOM 763 O O . PHE A 1 94 ? -46.108 -52.891 -7.700 1.00 18.87 201 PHE A O 1
ATOM 771 N N . ARG A 1 95 ? -46.092 -50.992 -8.923 1.00 18.58 202 ARG A N 1
ATOM 772 C CA . ARG A 1 95 ? -46.278 -51.678 -10.202 1.00 19.61 202 ARG A CA 1
ATOM 773 C C . ARG A 1 95 ? -45.344 -51.092 -11.243 1.00 16.77 202 ARG A C 1
ATOM 774 O O . ARG A 1 95 ? -45.319 -49.877 -11.436 1.00 16.37 202 ARG A O 1
ATOM 782 N N . ASN A 1 96 ? -44.592 -51.959 -11.918 1.00 16.76 203 ASN A N 1
ATOM 783 C CA . ASN A 1 96 ? -43.629 -51.540 -12.941 1.00 19.13 203 ASN A CA 1
ATOM 784 C C . ASN A 1 96 ? -42.632 -50.500 -12.437 1.00 21.35 203 ASN A C 1
ATOM 785 O O . ASN A 1 96 ? -42.389 -49.493 -13.103 1.00 20.32 203 ASN A O 1
ATOM 790 N N . ARG A 1 97 ? -42.061 -50.740 -11.258 1.00 17.24 204 ARG A N 1
ATOM 791 C CA . ARG A 1 97 ? -41.088 -49.811 -10.690 1.00 21.37 204 ARG A CA 1
ATOM 792 C C . ARG A 1 97 ? -39.859 -50.544 -10.166 1.00 20.64 204 ARG A C 1
ATOM 793 O O . ARG A 1 97 ? -39.928 -51.714 -9.789 1.00 17.12 204 ARG A O 1
ATOM 801 N N . ILE A 1 98 ? -38.727 -49.852 -10.176 1.00 16.77 205 ILE A N 1
ATOM 802 C CA . ILE A 1 98 ? -37.516 -50.369 -9.563 1.00 13.19 205 ILE A CA 1
ATOM 803 C C . ILE A 1 98 ? -37.607 -50.144 -8.048 1.00 15.17 205 ILE A C 1
ATOM 804 O O . ILE A 1 98 ? -37.822 -49.023 -7.587 1.00 16.05 205 ILE A O 1
ATOM 809 N N . MET A 1 99 ? -37.442 -51.218 -7.286 1.00 14.66 206 MET A N 1
ATOM 810 C CA . MET A 1 99 ? -37.739 -51.213 -5.856 1.00 15.56 206 MET A CA 1
ATOM 811 C C . MET A 1 99 ? -36.491 -51.099 -4.985 1.00 17.49 206 MET A C 1
ATOM 812 O O . MET A 1 99 ? -35.659 -52.005 -4.967 1.00 20.01 206 MET A O 1
ATOM 817 N N . PHE A 1 100 ? -36.382 -49.991 -4.253 1.00 13.79 207 PHE A N 1
ATOM 818 C CA . PHE A 1 100 ? -35.270 -49.767 -3.326 1.00 13.70 207 PHE A CA 1
ATOM 819 C C . PHE A 1 100 ? -35.771 -49.975 -1.907 1.00 15.29 207 PHE A C 1
ATOM 820 O O . PHE A 1 100 ? -36.613 -49.213 -1.440 1.00 15.70 207 PHE A O 1
ATOM 828 N N . PRO A 1 101 ? -35.258 -51.007 -1.216 1.00 15.12 208 PRO A N 1
ATOM 829 C CA . PRO A 1 101 ? -35.632 -51.238 0.183 1.00 17.34 208 PRO A CA 1
ATOM 830 C C . PRO A 1 101 ? -35.284 -50.036 1.056 1.00 19.55 208 PRO A C 1
ATOM 831 O O . PRO A 1 101 ? -34.212 -49.445 0.889 1.00 18.23 208 PRO A O 1
ATOM 835 N N . LEU A 1 102 ? -36.187 -49.679 1.964 1.00 15.94 209 LEU A N 1
ATOM 836 C CA . LEU A 1 102 ? -35.918 -48.638 2.944 1.00 19.29 209 LEU A CA 1
ATOM 837 C C . LEU A 1 102 ? -35.787 -49.296 4.308 1.00 17.09 209 LEU A C 1
ATOM 838 O O . LEU A 1 102 ? -36.756 -49.829 4.851 1.00 20.05 209 LEU A O 1
ATOM 843 N N . LYS A 1 103 ? -34.579 -49.272 4.857 1.00 18.83 210 LYS A N 1
ATOM 844 C CA . LYS A 1 103 ? -34.328 -49.914 6.142 1.00 19.72 210 LYS A CA 1
ATOM 845 C C . LYS A 1 103 ? -34.406 -48.923 7.294 1.00 22.07 210 LYS A C 1
ATOM 846 O O . LYS A 1 103 ? -33.998 -47.771 7.152 1.00 20.13 210 LYS A O 1
ATOM 852 N N . ASN A 1 104 ? -34.936 -49.362 8.435 1.00 20.00 211 ASN A N 1
ATOM 853 C CA . ASN A 1 104 ? -34.970 -48.492 9.606 1.00 20.86 211 ASN A CA 1
ATOM 854 C C . ASN A 1 104 ? -33.596 -48.424 10.266 1.00 22.42 211 ASN A C 1
ATOM 855 O O . ASN A 1 104 ? -32.624 -48.980 9.746 1.00 21.80 211 ASN A O 1
ATOM 860 N N . ALA A 1 105 ? -33.525 -47.748 11.407 1.00 23.21 212 ALA A N 1
ATOM 861 C CA . ALA A 1 105 ? -32.262 -47.530 12.104 1.00 29.99 212 ALA A CA 1
ATOM 862 C C . ALA A 1 105 ? -31.637 -48.816 12.645 1.00 30.01 212 ALA A C 1
ATOM 863 O O . ALA A 1 105 ? -30.448 -48.839 12.984 1.00 28.12 212 ALA A O 1
ATOM 865 N N . GLN A 1 106 ? -32.434 -49.879 12.726 1.00 22.65 213 GLN A N 1
ATOM 866 C CA . GLN A 1 106 ? -31.933 -51.183 13.158 1.00 29.03 213 GLN A CA 1
ATOM 867 C C . GLN A 1 106 ? -31.662 -52.102 11.971 1.00 29.77 213 GLN A C 1
ATOM 868 O O . GLN A 1 106 ? -31.372 -53.286 12.147 1.00 29.75 213 GLN A O 1
ATOM 874 N N . GLY A 1 107 ? -31.774 -51.557 10.763 1.00 21.41 214 GLY A N 1
ATOM 875 C CA . GLY A 1 107 ? -31.456 -52.303 9.560 1.00 19.96 214 GLY A CA 1
ATOM 876 C C . GLY A 1 107 ? -32.544 -53.244 9.055 1.00 23.66 214 GLY A C 1
ATOM 877 O O . GLY A 1 107 ? -32.274 -54.100 8.215 1.00 22.34 214 GLY A O 1
ATOM 878 N N . ARG A 1 108 ? -33.770 -53.095 9.552 1.00 22.60 215 ARG A N 1
ATOM 879 C CA . ARG A 1 108 ? -34.888 -53.914 9.066 1.00 20.08 215 ARG A CA 1
ATOM 880 C C . ARG A 1 108 ? -35.594 -53.181 7.933 1.00 21.33 215 ARG A C 1
ATOM 881 O O . ARG A 1 108 ? -35.744 -51.959 7.988 1.00 17.17 215 ARG A O 1
ATOM 889 N N . ILE A 1 109 ? -36.028 -53.915 6.906 1.00 18.90 216 ILE A N 1
ATOM 890 C CA . ILE A 1 109 ? -36.760 -53.292 5.804 1.00 17.78 216 ILE A CA 1
ATOM 891 C C . ILE A 1 109 ? -38.169 -52.940 6.265 1.00 19.66 216 ILE A C 1
ATOM 892 O O . ILE A 1 109 ? -38.933 -53.816 6.682 1.00 17.36 216 ILE A O 1
ATOM 897 N N . VAL A 1 110 ? -38.510 -51.656 6.210 1.00 13.79 217 VAL A N 1
ATOM 898 C CA . VAL A 1 110 ? -39.814 -51.215 6.698 1.00 19.03 217 VAL A CA 1
ATOM 899 C C . VAL A 1 110 ? -40.634 -50.509 5.627 1.00 17.80 217 VAL A C 1
ATOM 900 O O . VAL A 1 110 ? -41.772 -50.123 5.866 1.00 17.15 217 VAL A O 1
ATOM 904 N N . GLY A 1 111 ? -40.054 -50.349 4.444 1.00 17.24 218 GLY A N 1
ATOM 905 C CA . GLY A 1 111 ? -40.756 -49.711 3.348 1.00 15.49 218 GLY A CA 1
ATOM 906 C C . GLY A 1 111 ? -39.984 -49.825 2.055 1.00 20.66 218 GLY A C 1
ATOM 907 O O . GLY A 1 111 ? -38.911 -50.433 2.024 1.00 16.69 218 GLY A O 1
ATOM 908 N N . TYR A 1 112 ? -40.534 -49.232 0.995 1.00 16.81 219 TYR A N 1
ATOM 909 C CA . TYR A 1 112 ? -39.904 -49.214 -0.315 1.00 18.87 219 TYR A CA 1
ATOM 910 C C . TYR A 1 112 ? -40.021 -47.843 -0.948 1.00 17.96 219 TYR A C 1
ATOM 911 O O . TYR A 1 112 ? -40.995 -47.126 -0.719 1.00 16.83 219 TYR A O 1
ATOM 920 N N . SER A 1 113 ? -39.015 -47.483 -1.739 1.00 15.27 220 SER A N 1
ATOM 921 C CA . SER A 1 113 ? -39.170 -46.409 -2.710 1.00 14.50 220 SER A CA 1
ATOM 922 C C . SER A 1 113 ? -39.093 -47.030 -4.102 1.00 16.63 220 SER A C 1
ATOM 923 O O . SER A 1 113 ? -38.118 -47.705 -4.439 1.00 17.93 220 SER A O 1
ATOM 926 N N . GLY A 1 114 ? -40.141 -46.828 -4.894 1.00 15.23 221 GLY A N 1
ATOM 927 C CA . GLY A 1 114 ? -40.203 -47.390 -6.234 1.00 16.75 221 GLY A CA 1
ATOM 928 C C . GLY A 1 114 ? -40.000 -46.325 -7.295 1.00 18.43 221 GLY A C 1
ATOM 929 O O . GLY A 1 114 ? -40.800 -45.393 -7.411 1.00 19.88 221 GLY A O 1
ATOM 930 N N . ARG A 1 115 ? -38.921 -46.444 -8.061 1.00 17.72 222 ARG A N 1
ATOM 931 C CA . ARG A 1 115 ? -38.648 -45.467 -9.116 1.00 19.79 222 ARG A CA 1
ATOM 932 C C . ARG A 1 115 ? -39.157 -45.943 -10.467 1.00 18.73 222 ARG A C 1
ATOM 933 O O . ARG A 1 115 ? -38.996 -47.107 -10.827 1.00 18.97 222 ARG A O 1
ATOM 941 N N . THR A 1 116 ? -39.759 -45.026 -11.218 1.00 18.75 223 THR A N 1
ATOM 942 C CA . THR A 1 116 ? -40.090 -45.294 -12.605 1.00 17.63 223 THR A CA 1
ATOM 943 C C . THR A 1 116 ? -38.781 -45.481 -13.361 1.00 19.83 223 THR A C 1
ATOM 944 O O . THR A 1 116 ? -37.730 -45.003 -12.928 1.00 21.97 223 THR A O 1
ATOM 948 N N . TYR A 1 117 ? -38.838 -46.204 -14.472 1.00 17.29 224 TYR A N 1
ATOM 949 C CA . TYR A 1 117 ? -37.700 -46.289 -15.384 1.00 19.94 224 TYR A CA 1
ATOM 950 C C . TYR A 1 117 ? -38.203 -45.994 -16.796 1.00 22.29 224 TYR A C 1
ATOM 951 O O . TYR A 1 117 ? -37.483 -46.167 -17.781 1.00 23.20 224 TYR A O 1
ATOM 960 N N . THR A 1 118 ? -39.444 -45.521 -16.883 1.00 20.82 225 THR A N 1
ATOM 961 C CA . THR A 1 118 ? -40.051 -45.215 -18.179 1.00 24.14 225 THR A CA 1
ATOM 962 C C . THR A 1 118 ? -40.620 -43.798 -18.241 1.00 27.86 225 THR A C 1
ATOM 963 O O . THR A 1 118 ? -41.546 -43.528 -19.004 1.00 29.00 225 THR A O 1
ATOM 967 N N . GLY A 1 119 ? -40.075 -42.901 -17.426 1.00 28.17 226 GLY A N 1
ATOM 968 C CA . GLY A 1 119 ? -40.471 -41.504 -17.451 1.00 32.37 226 GLY A CA 1
ATOM 969 C C . GLY A 1 119 ? -41.870 -41.214 -16.938 1.00 34.23 226 GLY A C 1
ATOM 970 O O . GLY A 1 119 ? -42.470 -40.205 -17.303 1.00 34.53 226 GLY A O 1
ATOM 971 N N . GLN A 1 120 ? -42.389 -42.088 -16.083 1.00 31.56 227 GLN A N 1
ATOM 972 C CA . GLN A 1 120 ? -43.722 -41.899 -15.520 1.00 32.39 227 GLN A CA 1
ATOM 973 C C . GLN A 1 120 ? -43.708 -41.016 -14.265 1.00 35.53 227 GLN A C 1
ATOM 974 O O . GLN A 1 120 ? -42.657 -40.786 -13.661 1.00 29.22 227 GLN A O 1
ATOM 980 N N . GLU A 1 121 ? -44.881 -40.519 -13.887 1.00 37.09 228 GLU A N 1
ATOM 981 C CA . GLU A 1 121 ? -45.028 -39.717 -12.676 1.00 39.64 228 GLU A CA 1
ATOM 982 C C . GLU A 1 121 ? -45.944 -40.437 -11.705 1.00 36.44 228 GLU A C 1
ATOM 983 O O . GLU A 1 121 ? -46.930 -41.037 -12.127 1.00 38.63 228 GLU A O 1
ATOM 989 N N . PRO A 1 122 ? -45.621 -40.390 -10.400 1.00 31.63 229 PRO A N 1
ATOM 990 C CA . PRO A 1 122 ? -44.459 -39.696 -9.826 1.00 31.76 229 PRO A CA 1
ATOM 991 C C . PRO A 1 122 ? -43.158 -40.434 -10.128 1.00 29.26 229 PRO A C 1
ATOM 992 O O . PRO A 1 122 ? -43.188 -41.658 -10.275 1.00 26.28 229 PRO A O 1
ATOM 996 N N . LYS A 1 123 ? -42.048 -39.706 -10.239 1.00 22.73 230 LYS A N 1
ATOM 997 C CA . LYS A 1 123 ? -40.752 -40.338 -10.477 1.00 21.10 230 LYS A CA 1
ATOM 998 C C . LYS A 1 123 ? -40.465 -41.406 -9.420 1.00 17.33 230 LYS A C 1
ATOM 999 O O . LYS A 1 123 ? -40.091 -42.532 -9.751 1.00 19.78 230 LYS A O 1
ATOM 1005 N N . TYR A 1 124 ? -40.643 -41.040 -8.152 1.00 16.80 231 TYR A N 1
ATOM 1006 C CA . TYR A 1 124 ? -40.516 -41.989 -7.044 1.00 20.04 231 TYR A CA 1
ATOM 1007 C C . TYR A 1 124 ? -41.851 -42.131 -6.336 1.00 23.01 231 TYR A C 1
ATOM 1008 O O . TYR A 1 124 ? -42.556 -41.142 -6.108 1.00 27.33 231 TYR A O 1
ATOM 1017 N N . LEU A 1 125 ? -42.191 -43.366 -5.990 1.00 20.21 232 LEU A N 1
ATOM 1018 C CA . LEU A 1 125 ? -43.364 -43.645 -5.185 1.00 18.10 232 LEU A CA 1
ATOM 1019 C C . LEU A 1 125 ? -42.911 -44.391 -3.939 1.00 15.43 232 LEU A C 1
ATOM 1020 O O . LEU A 1 125 ? -42.360 -45.492 -4.034 1.00 19.09 232 LEU A O 1
ATOM 1025 N N . ASN A 1 126 ? -43.136 -43.786 -2.777 1.00 18.22 233 ASN A N 1
ATOM 1026 C CA . ASN A 1 126 ? -42.783 -44.406 -1.511 1.00 16.95 233 ASN A CA 1
ATOM 1027 C C . ASN A 1 126 ? -43.942 -45.147 -0.862 1.00 19.02 233 ASN A C 1
ATOM 1028 O O . ASN A 1 126 ? -45.110 -44.932 -1.201 1.00 17.18 233 ASN A O 1
ATOM 1033 N N . SER A 1 127 ? -43.603 -46.002 0.093 1.00 16.01 234 SER A N 1
ATOM 1034 C CA . SER A 1 127 ? -44.586 -46.525 1.030 1.00 20.40 234 SER A CA 1
ATOM 1035 C C . SER A 1 127 ? -45.317 -45.351 1.678 1.00 17.56 234 SER A C 1
ATOM 1036 O O . SER A 1 127 ? -44.740 -44.278 1.855 1.00 16.88 234 SER A O 1
ATOM 1039 N N . PRO A 1 128 ? -46.592 -45.547 2.030 1.00 22.98 235 PRO A N 1
ATOM 1040 C CA . PRO A 1 128 ? -47.301 -44.515 2.792 1.00 25.60 235 PRO A CA 1
ATOM 1041 C C . PRO A 1 128 ? -46.832 -44.563 4.244 1.00 22.24 235 PRO A C 1
ATOM 1042 O O . PRO A 1 128 ? -46.115 -45.497 4.604 1.00 20.61 235 PRO A O 1
ATOM 1046 N N . GLU A 1 129 ? -47.216 -43.584 5.057 1.00 22.27 236 GLU A N 1
ATOM 1047 C CA . GLU A 1 129 ? -46.959 -43.654 6.494 1.00 24.56 236 GLU A CA 1
ATOM 1048 C C . GLU A 1 129 ? -47.613 -44.914 7.056 1.00 21.31 236 GLU A C 1
ATOM 1049 O O . GLU A 1 129 ? -48.779 -45.191 6.773 1.00 21.03 236 GLU A O 1
ATOM 1055 N N . THR A 1 130 ? -46.852 -45.698 7.815 1.00 22.78 237 THR A N 1
ATOM 1056 C CA . THR A 1 130 ? -47.366 -46.930 8.415 1.00 19.65 237 THR A CA 1
ATOM 1057 C C . THR A 1 130 ? -46.857 -47.027 9.859 1.00 18.42 237 THR A C 1
ATOM 1058 O O . THR A 1 130 ? -46.067 -46.189 10.287 1.00 20.42 237 THR A O 1
ATOM 1062 N N . PRO A 1 131 ? -47.302 -48.046 10.619 1.00 21.15 238 PRO A N 1
ATOM 1063 C CA . PRO A 1 131 ? -46.746 -48.146 11.974 1.00 25.00 238 PRO A CA 1
ATOM 1064 C C . PRO A 1 131 ? -45.233 -48.380 12.007 1.00 26.75 238 PRO A C 1
ATOM 1065 O O . PRO A 1 131 ? -44.623 -48.118 13.032 1.00 24.24 238 PRO A O 1
ATOM 1069 N N . ILE A 1 132 ? -44.636 -48.855 10.917 1.00 18.58 239 ILE A N 1
ATOM 1070 C CA . ILE A 1 132 ? -43.200 -49.136 10.924 1.00 18.89 239 ILE A CA 1
ATOM 1071 C C . ILE A 1 132 ? -42.411 -48.188 10.023 1.00 19.82 239 ILE A C 1
ATOM 1072 O O . ILE A 1 132 ? -41.187 -48.112 10.107 1.00 20.93 239 ILE A O 1
ATOM 1077 N N . PHE A 1 133 ? -43.111 -47.475 9.149 1.00 19.67 240 PHE A N 1
ATOM 1078 C CA . PHE A 1 133 ? -42.453 -46.529 8.261 1.00 17.41 240 PHE A CA 1
ATOM 1079 C C . PHE A 1 133 ? -42.972 -45.110 8.485 1.00 19.45 240 PHE A C 1
ATOM 1080 O O . PHE A 1 133 ? -44.130 -44.807 8.194 1.00 20.58 240 PHE A O 1
ATOM 1088 N N . GLN A 1 134 ? -42.104 -44.246 9.003 1.00 17.65 241 GLN A N 1
ATOM 1089 C CA . GLN A 1 134 ? -42.459 -42.854 9.256 1.00 23.83 241 GLN A CA 1
ATOM 1090 C C . GLN A 1 134 ? -41.374 -41.941 8.713 1.00 20.55 241 GLN A C 1
ATOM 1091 O O . GLN A 1 134 ? -40.229 -41.972 9.177 1.00 22.23 241 GLN A O 1
ATOM 1097 N N . LYS A 1 135 ? -41.736 -41.127 7.731 1.00 19.23 242 LYS A N 1
ATOM 1098 C CA . LYS A 1 135 ? -40.764 -40.272 7.057 1.00 19.10 242 LYS A CA 1
ATOM 1099 C C . LYS A 1 135 ? -40.093 -39.252 7.974 1.00 21.53 242 LYS A C 1
ATOM 1100 O O . LYS A 1 135 ? -38.950 -38.854 7.732 1.00 21.43 242 LYS A O 1
ATOM 1106 N N . ARG A 1 136 ? -40.779 -38.843 9.039 1.00 22.53 243 ARG A N 1
ATOM 1107 C CA . ARG A 1 136 ? -40.189 -37.870 9.957 1.00 21.28 243 ARG A CA 1
ATOM 1108 C C . ARG A 1 136 ? -39.144 -38.525 10.868 1.00 22.56 243 ARG A C 1
ATOM 1109 O O . ARG A 1 136 ? -38.414 -37.836 11.583 1.00 26.09 243 ARG A O 1
ATOM 1117 N N . LYS A 1 137 ? -39.067 -39.855 10.834 1.00 23.71 244 LYS A N 1
ATOM 1118 C CA . LYS A 1 137 ? -38.087 -40.580 11.647 1.00 21.05 244 LYS A CA 1
ATOM 1119 C C . LYS A 1 137 ? -36.980 -41.270 10.837 1.00 23.34 244 LYS A C 1
ATOM 1120 O O . LYS A 1 137 ? -35.820 -41.282 11.249 1.00 22.65 244 LYS A O 1
ATOM 1126 N N . LEU A 1 138 ? -37.331 -41.848 9.692 1.00 20.65 245 LEU A N 1
ATOM 1127 C CA . LEU A 1 138 ? -36.360 -42.617 8.914 1.00 20.17 245 LEU A CA 1
ATOM 1128 C C . LEU A 1 138 ? -35.324 -41.751 8.195 1.00 17.68 245 LEU A C 1
ATOM 1129 O O . LEU A 1 138 ? -35.660 -40.763 7.547 1.00 18.87 245 LEU A O 1
ATOM 1134 N N . LEU A 1 139 ? -34.061 -42.141 8.321 1.00 19.56 246 LEU A N 1
ATOM 1135 C CA . LEU A 1 139 ? -32.986 -41.557 7.536 1.00 17.94 246 LEU A CA 1
ATOM 1136 C C . LEU A 1 139 ? -32.369 -42.659 6.695 1.00 17.70 246 LEU A C 1
ATOM 1137 O O . LEU A 1 139 ? -31.844 -43.638 7.236 1.00 18.25 246 LEU A O 1
ATOM 1142 N N . TYR A 1 140 ? -32.451 -42.510 5.374 1.00 19.54 247 TYR A N 1
ATOM 1143 C CA . TYR A 1 140 ? -31.939 -43.532 4.474 1.00 23.27 247 TYR A CA 1
ATOM 1144 C C . TYR A 1 140 ? -30.460 -43.748 4.736 1.00 20.78 247 TYR A C 1
ATOM 1145 O O . TYR A 1 140 ? -29.711 -42.776 4.830 1.00 21.23 247 TYR A O 1
ATOM 1154 N N . ASN A 1 141 ? -30.071 -45.020 4.878 1.00 19.10 248 ASN A N 1
ATOM 1155 C CA . ASN A 1 141 ? -28.679 -45.456 5.055 1.00 19.36 248 ASN A CA 1
ATOM 1156 C C . ASN A 1 141 ? -28.113 -45.303 6.476 1.00 21.16 248 ASN A C 1
ATOM 1157 O O . ASN A 1 141 ? -26.951 -45.631 6.718 1.00 20.66 248 ASN A O 1
ATOM 1162 N N . LEU A 1 142 ? -28.923 -44.820 7.414 1.00 20.00 249 LEU A N 1
ATOM 1163 C CA . LEU A 1 142 ? -28.420 -44.551 8.768 1.00 21.12 249 LEU A CA 1
ATOM 1164 C C . LEU A 1 142 ? -27.796 -45.768 9.463 1.00 24.77 249 LEU A C 1
ATOM 1165 O O . LEU A 1 142 ? -26.749 -45.642 10.098 1.00 25.23 249 LEU A O 1
ATOM 1170 N N . ASP A 1 143 ? -28.422 -46.937 9.345 1.00 20.60 250 ASP A N 1
ATOM 1171 C CA . ASP A 1 143 ? -27.879 -48.126 10.010 1.00 32.75 250 ASP A CA 1
ATOM 1172 C C . ASP A 1 143 ? -26.499 -48.487 9.465 1.00 31.27 250 ASP A C 1
ATOM 1173 O O . ASP A 1 143 ? -25.614 -48.894 10.214 1.00 32.16 250 ASP A O 1
ATOM 1178 N N . LYS A 1 144 ? -26.325 -48.322 8.159 1.00 25.98 251 LYS A N 1
ATOM 1179 C CA . LYS A 1 144 ? -25.044 -48.587 7.519 1.00 30.94 251 LYS A CA 1
ATOM 1180 C C . LYS A 1 144 ? -24.019 -47.491 7.829 1.00 30.57 251 LYS A C 1
ATOM 1181 O O . LYS A 1 144 ? -22.826 -47.765 7.987 1.00 29.71 251 LYS A O 1
ATOM 1187 N N . ALA A 1 145 ? -24.488 -46.251 7.932 1.00 22.86 252 ALA A N 1
ATOM 1188 C CA . ALA A 1 145 ? -23.584 -45.109 8.075 1.00 21.40 252 ALA A CA 1
ATOM 1189 C C . ALA A 1 145 ? -23.150 -44.817 9.514 1.00 26.38 252 ALA A C 1
ATOM 1190 O O . ALA A 1 145 ? -22.183 -44.083 9.732 1.00 24.80 252 ALA A O 1
ATOM 1192 N N . ARG A 1 146 ? -23.862 -45.385 10.484 1.00 26.89 253 ARG A N 1
ATOM 1193 C CA . ARG A 1 146 ? -23.685 -45.009 11.887 1.00 28.62 253 ARG A CA 1
ATOM 1194 C C . ARG A 1 146 ? -22.243 -45.136 12.371 1.00 29.92 253 ARG A C 1
ATOM 1195 O O . ARG A 1 146 ? -21.722 -44.235 13.027 1.00 28.73 253 ARG A O 1
ATOM 1203 N N . LYS A 1 147 ? -21.608 -46.256 12.038 1.00 26.88 254 LYS A N 1
ATOM 1204 C CA . LYS A 1 147 ? -20.232 -46.516 12.442 1.00 34.69 254 LYS A CA 1
ATOM 1205 C C . LYS A 1 147 ? -19.288 -45.405 11.976 1.00 31.47 254 LYS A C 1
ATOM 1206 O O . LYS A 1 147 ? -18.508 -44.867 12.764 1.00 31.20 254 LYS A O 1
ATOM 1212 N N . SER A 1 148 ? -19.373 -45.046 10.700 1.00 27.47 255 SER A N 1
ATOM 1213 C CA . SER A 1 148 ? -18.468 -44.042 10.149 1.00 29.26 255 SER A CA 1
ATOM 1214 C C . SER A 1 148 ? -18.821 -42.626 10.614 1.00 31.25 255 SER A C 1
ATOM 1215 O O . SER A 1 148 ? -17.941 -41.771 10.733 1.00 28.52 255 SER A O 1
ATOM 1218 N N . ILE A 1 149 ? -20.105 -42.376 10.864 1.00 26.63 256 ILE A N 1
ATOM 1219 C CA . ILE A 1 149 ? -20.529 -41.090 11.413 1.00 24.40 256 ILE A CA 1
ATOM 1220 C C . ILE A 1 149 ? -19.858 -40.853 12.761 1.00 27.76 256 ILE A C 1
ATOM 1221 O O . ILE A 1 149 ? -19.301 -39.781 13.012 1.00 25.34 256 ILE A O 1
ATOM 1226 N N . ARG A 1 150 ? -19.897 -41.866 13.620 1.00 25.28 257 ARG A N 1
ATOM 1227 C CA . ARG A 1 150 ? -19.246 -41.778 14.923 1.00 33.24 257 ARG A CA 1
ATOM 1228 C C . ARG A 1 150 ? -17.731 -41.676 14.790 1.00 35.82 257 ARG A C 1
ATOM 1229 O O . ARG A 1 150 ? -17.098 -40.847 15.442 1.00 36.13 257 ARG A O 1
ATOM 1237 N N . LYS A 1 151 ? -17.153 -42.536 13.956 1.00 35.93 258 LYS A N 1
ATOM 1238 C CA . LYS A 1 151 ? -15.710 -42.527 13.736 1.00 39.57 258 LYS A CA 1
ATOM 1239 C C . LYS A 1 151 ? -15.209 -41.185 13.200 1.00 37.36 258 LYS A C 1
ATOM 1240 O O . LYS A 1 151 ? -14.196 -40.660 13.663 1.00 38.10 258 LYS A O 1
ATOM 1246 N N . LEU A 1 152 ? -15.923 -40.628 12.227 1.00 30.87 259 LEU A N 1
ATOM 1247 C CA . LEU A 1 152 ? -15.505 -39.374 11.608 1.00 31.55 259 LEU A CA 1
ATOM 1248 C C . LEU A 1 152 ? -16.061 -38.145 12.335 1.00 31.38 259 LEU A C 1
ATOM 1249 O O . LEU A 1 152 ? -15.685 -37.015 12.019 1.00 28.29 259 LEU A O 1
ATOM 1254 N N . ASP A 1 153 ? -16.942 -38.375 13.309 1.00 28.35 260 ASP A N 1
ATOM 1255 C CA . ASP A 1 153 ? -17.598 -37.293 14.055 1.00 30.14 260 ASP A CA 1
ATOM 1256 C C . ASP A 1 153 ? -18.210 -36.253 13.118 1.00 27.33 260 ASP A C 1
ATOM 1257 O O . ASP A 1 153 ? -17.958 -35.051 13.239 1.00 25.61 260 ASP A O 1
ATOM 1262 N N . GLU A 1 154 ? -19.007 -36.733 12.172 1.00 24.86 261 GLU A N 1
ATOM 1263 C CA . GLU A 1 154 ? -19.638 -35.869 11.194 1.00 23.08 261 GLU A CA 1
ATOM 1264 C C . GLU A 1 154 ? -20.678 -36.679 10.452 1.00 25.28 261 GLU A C 1
ATOM 1265 O O . GLU A 1 154 ? -20.454 -37.845 10.129 1.00 22.05 261 GLU A O 1
ATOM 1271 N N . ILE A 1 155 ? -21.819 -36.064 10.185 1.00 24.71 262 ILE A N 1
ATOM 1272 C CA . ILE A 1 155 ? -22.789 -36.678 9.297 1.00 24.24 262 ILE A CA 1
ATOM 1273 C C . ILE A 1 155 ? -22.954 -35.788 8.062 1.00 26.53 262 ILE A C 1
ATOM 1274 O O . ILE A 1 155 ? -22.916 -34.555 8.159 1.00 23.61 262 ILE A O 1
ATOM 1279 N N . VAL A 1 156 ? -23.083 -36.409 6.893 1.00 21.82 263 VAL A N 1
ATOM 1280 C CA . VAL A 1 156 ? -23.310 -35.652 5.667 1.00 18.60 263 VAL A CA 1
ATOM 1281 C C . VAL A 1 156 ? -24.719 -35.926 5.149 1.00 20.24 263 VAL A C 1
ATOM 1282 O O . VAL A 1 156 ? -25.101 -37.082 4.957 1.00 19.49 263 VAL A O 1
ATOM 1286 N N . LEU A 1 157 ? -25.487 -34.859 4.946 1.00 19.57 264 LEU A N 1
ATOM 1287 C CA . LEU A 1 157 ? -26.873 -34.974 4.510 1.00 17.80 264 LEU A CA 1
ATOM 1288 C C . LEU A 1 157 ? -27.009 -34.624 3.030 1.00 18.35 264 LEU A C 1
ATOM 1289 O O . LEU A 1 157 ? -26.640 -33.528 2.603 1.00 20.42 264 LEU A O 1
ATOM 1294 N N . LEU A 1 158 ? -27.525 -35.570 2.249 1.00 19.97 265 LEU A N 1
ATOM 1295 C CA . LEU A 1 158 ? -27.784 -35.339 0.832 1.00 18.60 265 LEU A CA 1
ATOM 1296 C C . LEU A 1 158 ? -29.293 -35.221 0.621 1.00 18.82 265 LEU A C 1
ATOM 1297 O O . LEU A 1 158 ? -30.067 -35.546 1.521 1.00 22.42 265 LEU A O 1
ATOM 1302 N N . GLU A 1 159 ? -29.704 -34.763 -0.562 1.00 20.23 266 GLU A N 1
ATOM 1303 C CA . GLU A 1 159 ? -31.127 -34.680 -0.912 1.00 20.83 266 GLU A CA 1
ATOM 1304 C C . GLU A 1 159 ? -31.737 -36.036 -1.223 1.00 23.00 266 GLU A C 1
ATOM 1305 O O . GLU A 1 159 ? -32.860 -36.338 -0.818 1.00 28.88 266 GLU A O 1
ATOM 1311 N N . GLY A 1 160 ? -31.005 -36.836 -1.984 1.00 22.07 267 GLY A N 1
ATOM 1312 C CA . GLY A 1 160 ? -31.575 -38.033 -2.565 1.00 26.71 267 GLY A CA 1
ATOM 1313 C C . GLY A 1 160 ? -30.931 -39.302 -2.070 1.00 22.11 267 GLY A C 1
ATOM 1314 O O . GLY A 1 160 ? -29.712 -39.368 -1.913 1.00 21.40 267 GLY A O 1
ATOM 1315 N N . PHE A 1 161 ? -31.746 -40.322 -1.818 1.00 19.01 268 PHE A N 1
ATOM 1316 C CA . PHE A 1 161 ? -31.182 -41.596 -1.395 1.00 21.48 268 PHE A CA 1
ATOM 1317 C C . PHE A 1 161 ? -30.300 -42.210 -2.497 1.00 17.90 268 PHE A C 1
ATOM 1318 O O . PHE A 1 161 ? -29.334 -42.906 -2.205 1.00 20.25 268 PHE A O 1
ATOM 1326 N N . MET A 1 162 ? -30.609 -41.922 -3.759 1.00 22.25 269 MET A N 1
ATOM 1327 C CA . MET A 1 162 ? -29.740 -42.350 -4.861 1.00 22.50 269 MET A CA 1
ATOM 1328 C C . MET A 1 162 ? -28.340 -41.733 -4.736 1.00 19.05 269 MET A C 1
ATOM 1329 O O . MET A 1 162 ? -27.324 -42.381 -5.005 1.00 24.85 269 MET A O 1
ATOM 1334 N N . ASP A 1 163 ? -28.291 -40.472 -4.333 1.00 17.76 270 ASP A N 1
ATOM 1335 C CA . ASP A 1 163 ? -27.015 -39.807 -4.089 1.00 21.92 270 ASP A CA 1
ATOM 1336 C C . ASP A 1 163 ? -26.250 -40.499 -2.974 1.00 23.74 270 ASP A C 1
ATOM 1337 O O . ASP A 1 163 ? -25.032 -40.651 -3.041 1.00 25.71 270 ASP A O 1
ATOM 1342 N N . VAL A 1 164 ? -26.981 -40.934 -1.956 1.00 21.16 271 VAL A N 1
ATOM 1343 C CA . VAL A 1 164 ? -26.383 -41.651 -0.842 1.00 23.63 271 VAL A CA 1
ATOM 1344 C C . VAL A 1 164 ? -25.753 -42.972 -1.303 1.00 23.75 271 VAL A C 1
ATOM 1345 O O . VAL A 1 164 ? -24.617 -43.287 -0.940 1.00 21.68 271 VAL A O 1
ATOM 1349 N N . ILE A 1 165 ? -26.487 -43.731 -2.112 1.00 23.93 272 ILE A N 1
ATOM 1350 C CA . ILE A 1 165 ? -25.978 -44.999 -2.644 1.00 22.54 272 ILE A CA 1
ATOM 1351 C C . ILE A 1 165 ? -24.666 -44.807 -3.416 1.00 29.47 272 ILE A C 1
ATOM 1352 O O . ILE A 1 165 ? -23.669 -45.490 -3.151 1.00 26.16 272 ILE A O 1
ATOM 1357 N N . LYS A 1 166 ? -24.673 -43.863 -4.353 1.00 23.30 273 LYS A N 1
ATOM 1358 C CA . LYS A 1 166 ? -23.493 -43.551 -5.159 1.00 33.06 273 LYS A CA 1
ATOM 1359 C C . LYS A 1 166 ? -22.326 -43.026 -4.328 1.00 32.06 273 LYS A C 1
ATOM 1360 O O . LYS A 1 166 ? -21.180 -43.436 -4.522 1.00 29.98 273 LYS A O 1
ATOM 1366 N N . SER A 1 167 ? -22.625 -42.108 -3.414 1.00 22.66 274 SER A N 1
ATOM 1367 C CA A SER A 1 167 ? -21.601 -41.535 -2.549 0.68 26.80 274 SER A CA 1
ATOM 1368 C CA B SER A 1 167 ? -21.613 -41.533 -2.536 0.32 26.47 274 SER A CA 1
ATOM 1369 C C . SER A 1 167 ? -20.945 -42.608 -1.690 1.00 29.47 274 SER A C 1
ATOM 1370 O O . SER A 1 167 ? -19.721 -42.618 -1.530 1.00 29.81 274 SER A O 1
ATOM 1375 N N . ASP A 1 168 ? -21.766 -43.506 -1.146 1.00 25.28 275 ASP A N 1
ATOM 1376 C CA . ASP A 1 168 ? -21.283 -44.606 -0.318 1.00 30.22 275 ASP A CA 1
ATOM 1377 C C . ASP A 1 168 ? -20.309 -45.479 -1.105 1.00 35.81 275 ASP A C 1
ATOM 1378 O O . ASP A 1 168 ? -19.233 -45.813 -0.610 1.00 31.81 275 ASP A O 1
ATOM 1383 N N . THR A 1 169 ? -20.693 -45.842 -2.327 1.00 31.29 276 THR A N 1
ATOM 1384 C CA . THR A 1 169 ? -19.855 -46.682 -3.180 1.00 36.03 276 THR A CA 1
ATOM 1385 C C . THR A 1 169 ? -18.560 -45.966 -3.558 1.00 37.38 276 THR A C 1
ATOM 1386 O O . THR A 1 169 ? -17.511 -46.596 -3.717 1.00 37.72 276 THR A O 1
ATOM 1390 N N . ALA A 1 170 ? -18.634 -44.644 -3.676 1.00 31.04 277 ALA A N 1
ATOM 1391 C CA . ALA A 1 170 ? -17.478 -43.846 -4.068 1.00 33.56 277 ALA A CA 1
ATOM 1392 C C . ALA A 1 170 ? -16.449 -43.714 -2.945 1.00 35.93 277 ALA A C 1
ATOM 1393 O O . ALA A 1 170 ? -15.311 -43.321 -3.189 1.00 40.66 277 ALA A O 1
ATOM 1395 N N . GLY A 1 171 ? -16.851 -44.035 -1.718 1.00 37.00 278 GLY A N 1
ATOM 1396 C CA . GLY A 1 171 ? -15.945 -43.967 -0.582 1.00 38.07 278 GLY A CA 1
ATOM 1397 C C . GLY A 1 171 ? -16.360 -43.023 0.539 1.00 37.07 278 GLY A C 1
ATOM 1398 O O . GLY A 1 171 ? -15.703 -42.961 1.581 1.00 38.90 278 GLY A O 1
ATOM 1399 N N . LEU A 1 172 ? -17.444 -42.283 0.329 1.00 30.99 279 LEU A N 1
ATOM 1400 C CA . LEU A 1 172 ? -17.966 -41.373 1.345 1.00 28.72 279 LEU A CA 1
ATOM 1401 C C . LEU A 1 172 ? -19.099 -42.059 2.104 1.00 29.08 279 LEU A C 1
ATOM 1402 O O . LEU A 1 172 ? -20.241 -42.090 1.642 1.00 29.12 279 LEU A O 1
ATOM 1407 N N . LYS A 1 173 ? -18.775 -42.602 3.273 1.00 28.66 280 LYS A N 1
ATOM 1408 C CA . LYS A 1 173 ? -19.662 -43.544 3.959 1.00 29.61 280 LYS A CA 1
ATOM 1409 C C . LYS A 1 173 ? -20.628 -42.917 4.966 1.00 27.64 280 LYS A C 1
ATOM 1410 O O . LYS A 1 173 ? -21.669 -43.500 5.274 1.00 27.04 280 LYS A O 1
ATOM 1416 N N . ASN A 1 174 ? -20.285 -41.745 5.490 1.00 24.72 281 ASN A N 1
ATOM 1417 C CA . ASN A 1 174 ? -21.081 -41.138 6.554 1.00 23.96 281 ASN A CA 1
ATOM 1418 C C . ASN A 1 174 ? -22.214 -40.272 6.005 1.00 25.46 281 ASN A C 1
ATOM 1419 O O . ASN A 1 174 ? -22.361 -39.112 6.389 1.00 24.50 281 ASN A O 1
ATOM 1424 N N . VAL A 1 175 ? -23.016 -40.858 5.117 1.00 24.21 282 VAL A N 1
ATOM 1425 C CA . VAL A 1 175 ? -24.055 -40.130 4.392 1.00 21.41 282 VAL A CA 1
ATOM 1426 C C . VAL A 1 175 ? -25.454 -40.711 4.611 1.00 17.66 282 VAL A C 1
ATOM 1427 O O . VAL A 1 175 ? -25.630 -41.930 4.692 1.00 22.15 282 VAL A O 1
ATOM 1431 N N . VAL A 1 176 ? -26.440 -39.821 4.700 1.00 18.49 283 VAL A N 1
ATOM 1432 C CA . VAL A 1 176 ? -27.843 -40.198 4.822 1.00 16.59 283 VAL A CA 1
ATOM 1433 C C . VAL A 1 176 ? -28.695 -39.213 4.025 1.00 18.44 283 VAL A C 1
ATOM 1434 O O . VAL A 1 176 ? -28.198 -38.179 3.562 1.00 16.54 283 VAL A O 1
ATOM 1438 N N . ALA A 1 177 ? -29.976 -39.530 3.863 1.00 17.05 284 ALA A N 1
ATOM 1439 C CA . ALA A 1 177 ? -30.922 -38.600 3.248 1.00 19.28 284 ALA A CA 1
ATOM 1440 C C . ALA A 1 177 ? -32.294 -38.860 3.842 1.00 18.52 284 ALA A C 1
ATOM 1441 O O . ALA A 1 177 ? -32.565 -39.965 4.296 1.00 19.64 284 ALA A O 1
ATOM 1443 N N . THR A 1 178 ? -33.151 -37.845 3.862 1.00 15.71 285 THR A N 1
ATOM 1444 C CA . THR A 1 178 ? -34.547 -38.070 4.206 1.00 20.35 285 THR A CA 1
ATOM 1445 C C . THR A 1 178 ? -35.239 -38.616 2.967 1.00 20.76 285 THR A C 1
ATOM 1446 O O . THR A 1 178 ? -34.696 -38.540 1.863 1.00 19.60 285 THR A O 1
ATOM 1450 N N . MET A 1 179 ? -36.445 -39.142 3.146 1.00 16.24 286 MET A N 1
ATOM 1451 C CA . MET A 1 179 ? -37.238 -39.622 2.021 1.00 18.65 286 MET A CA 1
ATOM 1452 C C . MET A 1 179 ? -38.069 -38.497 1.412 1.00 25.05 286 MET A C 1
ATOM 1453 O O . MET A 1 179 ? -39.303 -38.514 1.472 1.00 25.74 286 MET A O 1
ATOM 1458 N N . GLY A 1 180 ? -37.379 -37.507 0.851 1.00 19.96 287 GLY A N 1
ATOM 1459 C CA . GLY A 1 180 ? -38.025 -36.441 0.104 1.00 21.72 287 GL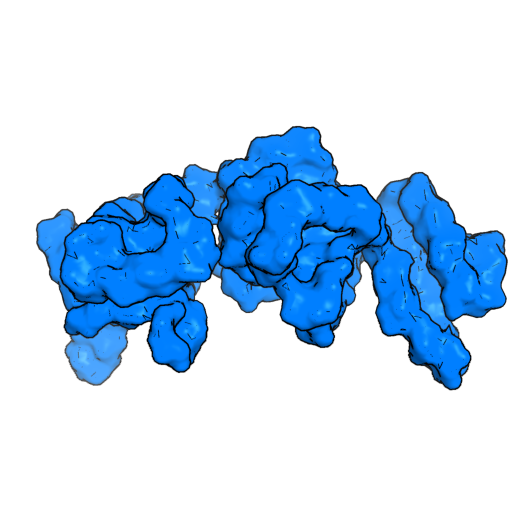Y A CA 1
ATOM 1460 C C . GLY A 1 180 ? -38.683 -35.386 0.978 1.00 26.25 287 GLY A C 1
ATOM 1461 O O . GLY A 1 180 ? -39.503 -34.597 0.504 1.00 28.61 287 GLY A O 1
ATOM 1462 N N . THR A 1 181 ? -38.325 -35.367 2.257 1.00 21.34 288 THR A N 1
ATOM 1463 C CA . THR A 1 181 ? -38.931 -34.425 3.192 1.00 21.39 288 THR A CA 1
ATOM 1464 C C . THR A 1 181 ? -37.918 -33.476 3.803 1.00 21.96 288 THR A C 1
ATOM 1465 O O . THR A 1 181 ? -36.708 -33.692 3.736 1.00 22.74 288 THR A O 1
ATOM 1469 N N . GLN A 1 182 ? -38.436 -32.416 4.406 1.00 21.49 289 GLN A N 1
ATOM 1470 C CA . GLN A 1 182 ? -37.621 -31.507 5.187 1.00 25.03 289 GLN A CA 1
ATOM 1471 C C . GLN A 1 182 ? -37.139 -32.245 6.441 1.00 23.10 289 GLN A C 1
ATOM 1472 O O . GLN A 1 182 ? -37.888 -33.023 7.041 1.00 21.39 289 GLN A O 1
ATOM 1478 N N . LEU A 1 183 ? -35.884 -32.026 6.818 1.00 21.56 290 LEU A N 1
ATOM 1479 C CA . LEU A 1 183 ? -35.315 -32.642 8.018 1.00 22.93 290 LEU A CA 1
ATOM 1480 C C . LEU A 1 183 ? -36.136 -32.285 9.264 1.00 26.21 290 LEU A C 1
ATOM 1481 O O . LEU A 1 183 ? -36.309 -31.111 9.577 1.00 28.11 290 LEU A O 1
ATOM 1486 N N . SER A 1 184 ? -36.645 -33.299 9.967 1.00 21.96 291 SER A N 1
ATOM 1487 C CA . SER A 1 184 ? -37.588 -33.082 11.070 1.00 26.32 291 SER A CA 1
ATOM 1488 C C . SER A 1 184 ? -36.912 -32.847 12.419 1.00 25.40 291 SER A C 1
ATOM 1489 O O . SER A 1 184 ? -35.710 -33.073 12.572 1.00 22.01 291 SER A O 1
ATOM 1492 N N . ASP A 1 185 ? -37.699 -32.406 13.399 1.00 26.95 292 ASP A N 1
ATOM 1493 C CA . ASP A 1 185 ? -37.205 -32.252 14.768 1.00 31.80 292 ASP A CA 1
ATOM 1494 C C . ASP A 1 185 ? -36.738 -33.597 15.305 1.00 26.05 292 ASP A C 1
ATOM 1495 O O . ASP A 1 185 ? -35.728 -33.678 16.005 1.00 25.77 292 ASP A O 1
ATOM 1500 N N . GLU A 1 186 ? -37.482 -34.651 14.975 1.00 22.15 293 GLU A N 1
ATOM 1501 C CA . GLU A 1 186 ? -37.104 -36.002 15.384 1.00 29.46 293 GLU A CA 1
ATOM 1502 C C . GLU A 1 186 ? -35.770 -36.443 14.763 1.00 29.35 293 GLU A C 1
ATOM 1503 O O . GLU A 1 186 ? -34.923 -37.016 15.454 1.00 21.96 293 GLU A O 1
ATOM 1509 N N . HIS A 1 187 ? -35.588 -36.181 13.467 1.00 24.59 294 HIS A N 1
ATOM 1510 C CA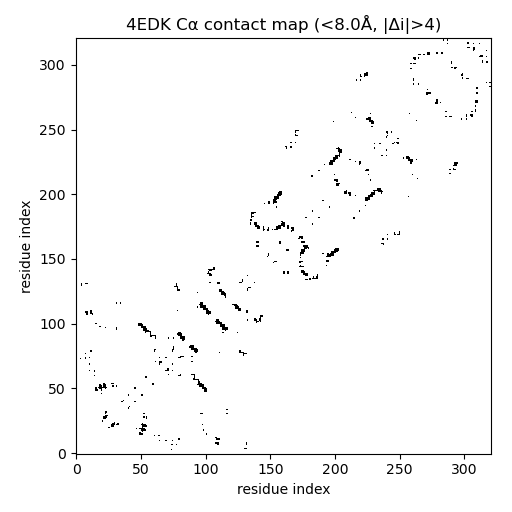 . HIS A 1 187 ? -34.315 -36.475 12.800 1.00 26.81 294 HIS A CA 1
ATOM 1511 C C . HIS A 1 187 ? -33.159 -35.798 13.531 1.00 25.60 294 HIS A C 1
ATOM 1512 O O . HIS A 1 187 ? -32.112 -36.399 13.775 1.00 25.96 294 HIS A O 1
ATOM 1519 N N . ILE A 1 188 ? -33.359 -34.532 13.866 1.00 21.89 295 ILE A N 1
ATOM 1520 C CA . ILE A 1 188 ? -32.317 -33.743 14.507 1.00 22.66 295 ILE A CA 1
ATOM 1521 C C . ILE A 1 188 ? -31.960 -34.298 15.889 1.00 27.85 295 ILE A C 1
ATOM 1522 O O . ILE A 1 188 ? -30.785 -34.344 16.272 1.00 27.16 295 ILE A O 1
ATOM 1527 N N . THR A 1 189 ? -32.974 -34.747 16.623 1.00 27.99 296 THR A N 1
ATOM 1528 C CA . THR A 1 189 ? -32.748 -35.397 17.913 1.00 35.67 296 THR A CA 1
ATOM 1529 C C . THR A 1 189 ? -31.914 -36.675 17.759 1.00 33.34 296 THR A C 1
ATOM 1530 O O . THR A 1 189 ? -30.998 -36.923 18.544 1.00 33.84 296 THR A O 1
ATOM 1534 N N . PHE A 1 190 ? -32.221 -37.470 16.734 1.00 28.93 297 PHE A N 1
ATOM 1535 C CA . PHE A 1 190 ? -31.452 -38.679 16.435 1.00 28.82 297 PHE A CA 1
ATOM 1536 C C . PHE A 1 190 ? -30.005 -38.338 16.100 1.00 30.92 297 PHE A C 1
ATOM 1537 O O . PHE A 1 190 ? -29.069 -38.915 16.659 1.00 35.53 297 PHE A O 1
ATOM 1545 N N . ILE A 1 191 ? -29.833 -37.400 15.174 1.00 27.97 298 ILE A N 1
ATOM 1546 C CA . ILE A 1 191 ? -28.514 -37.034 14.674 1.00 26.74 298 ILE A CA 1
ATOM 1547 C C . ILE A 1 191 ? -27.603 -36.509 15.784 1.00 27.41 298 ILE A C 1
ATOM 1548 O O . ILE A 1 191 ? -26.441 -36.907 15.890 1.00 28.58 298 ILE A O 1
ATOM 1553 N N . ARG A 1 192 ? -28.149 -35.632 16.618 1.00 27.46 299 ARG A N 1
ATOM 1554 C CA . ARG A 1 192 ? -27.403 -35.011 17.712 1.00 35.08 299 ARG A CA 1
ATOM 1555 C C . ARG A 1 192 ? -26.745 -36.024 18.663 1.00 38.60 299 ARG A C 1
ATOM 1556 O O . ARG A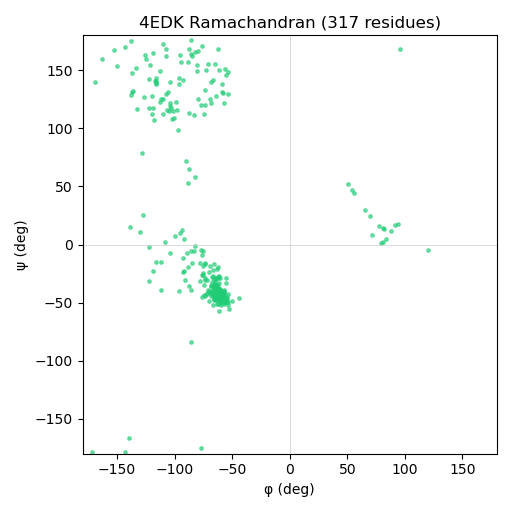 1 192 ? -25.706 -35.739 19.270 1.00 33.60 299 ARG A O 1
ATOM 1564 N N . LYS A 1 193 ? -27.350 -37.201 18.792 1.00 38.59 300 LYS A N 1
ATOM 1565 C CA . LYS A 1 193 ? -26.824 -38.242 19.671 1.00 39.11 300 LYS A CA 1
ATOM 1566 C C . LYS A 1 193 ? -25.598 -38.915 19.056 1.00 40.76 300 LYS A C 1
ATOM 1567 O O . LYS A 1 193 ? -24.817 -39.560 19.756 1.00 40.80 300 LYS A O 1
ATOM 1573 N N . LEU A 1 194 ? -25.433 -38.765 17.745 1.00 31.94 301 LEU A N 1
ATOM 1574 C CA . LEU A 1 194 ? -24.310 -39.382 17.048 1.00 33.28 301 LEU A CA 1
ATOM 1575 C C . LEU A 1 194 ? -23.146 -38.420 16.873 1.00 29.73 301 LEU A C 1
ATOM 1576 O O . LEU A 1 194 ? -21.984 -38.808 17.004 1.00 32.38 301 LEU A O 1
ATOM 1581 N N . THR A 1 195 ? -23.463 -37.164 16.571 1.00 27.47 302 THR A N 1
ATOM 1582 C CA . THR A 1 195 ? -22.446 -36.171 16.251 1.00 29.16 302 THR A CA 1
ATOM 1583 C C . THR A 1 195 ? -23.020 -34.756 16.364 1.00 33.10 302 THR A C 1
ATOM 1584 O O . THR A 1 195 ? -24.236 -34.565 16.324 1.00 33.69 302 THR A O 1
ATOM 1588 N N . SER A 1 196 ? -22.142 -33.769 16.514 1.00 32.17 303 SER A N 1
ATOM 1589 C CA . SER A 1 196 ? -22.568 -32.372 16.524 1.00 38.18 303 SER A CA 1
ATOM 1590 C C . SER A 1 196 ? -22.239 -31.687 15.203 1.00 35.59 303 SER A C 1
ATOM 1591 O O . SER A 1 196 ? -22.637 -30.546 14.966 1.00 32.46 303 SER A O 1
ATOM 1594 N N . ASN A 1 197 ? -21.512 -32.393 14.345 1.00 25.50 304 ASN A N 1
ATOM 1595 C CA . ASN A 1 197 ? -21.069 -31.834 13.077 1.00 21.23 304 ASN A CA 1
ATOM 1596 C C . ASN A 1 197 ? -21.906 -32.360 11.919 1.00 24.82 304 ASN A C 1
ATOM 1597 O O . ASN A 1 197 ? -21.928 -33.561 11.651 1.00 22.66 304 ASN A O 1
ATOM 1602 N N . ILE A 1 198 ? -22.610 -31.464 11.243 1.00 23.56 305 ILE A N 1
ATOM 1603 C CA . ILE A 1 198 ? -23.412 -31.865 10.096 1.00 22.74 305 ILE A CA 1
ATOM 1604 C C . ILE A 1 198 ? -23.078 -31.030 8.857 1.00 22.95 305 ILE A C 1
ATOM 1605 O O . ILE A 1 198 ? -23.079 -29.796 8.896 1.00 23.79 305 ILE A O 1
ATOM 1610 N N . THR A 1 199 ? -22.776 -31.723 7.765 1.00 22.76 306 THR A N 1
ATOM 1611 C CA . THR A 1 199 ? -22.495 -31.081 6.491 1.00 25.35 306 THR A CA 1
ATOM 1612 C C . THR A 1 199 ? -23.651 -31.280 5.512 1.00 26.11 306 THR A C 1
ATOM 1613 O O . THR A 1 199 ? -24.115 -32.401 5.304 1.00 20.41 306 THR A O 1
ATOM 1617 N N . LEU A 1 200 ? -24.114 -30.184 4.917 1.00 20.64 307 LEU A N 1
ATOM 1618 C CA . LEU A 1 200 ? -25.188 -30.245 3.939 1.00 22.72 307 LEU A CA 1
ATOM 1619 C C . LEU A 1 200 ? -24.604 -30.201 2.537 1.00 22.04 307 LEU A C 1
ATOM 1620 O O . LEU A 1 200 ? -23.868 -29.274 2.187 1.00 21.53 307 LEU A O 1
ATOM 1625 N N . MET A 1 201 ? -24.911 -31.218 1.740 1.00 19.52 308 MET A N 1
ATOM 1626 C CA . MET A 1 201 ? -24.540 -31.205 0.329 1.00 18.21 308 MET A CA 1
ATOM 1627 C C . MET A 1 201 ? -25.764 -31.508 -0.528 1.00 19.31 308 MET A C 1
ATOM 1628 O O . MET A 1 201 ? -25.960 -32.635 -0.996 1.00 18.48 308 MET A O 1
ATOM 1633 N N . PHE A 1 202 ? -26.599 -30.493 -0.717 1.00 19.59 309 PHE A N 1
ATOM 1634 C CA . PHE A 1 202 ? -27.799 -30.642 -1.527 1.00 22.78 309 PHE A CA 1
ATOM 1635 C C . PHE A 1 202 ? -27.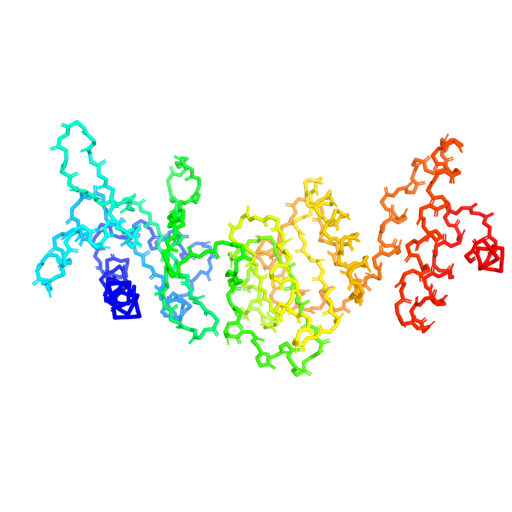458 -30.415 -2.999 1.00 25.03 309 PHE A C 1
ATOM 1636 O O . PHE A 1 202 ? -26.316 -30.090 -3.331 1.00 24.83 309 PHE A O 1
ATOM 1644 N N . ASP A 1 203 ? -28.435 -30.598 -3.884 1.00 23.04 310 ASP A N 1
ATOM 1645 C CA . ASP A 1 203 ? -28.190 -30.436 -5.313 1.00 16.90 310 ASP A CA 1
ATOM 1646 C C . ASP A 1 203 ? -27.755 -29.007 -5.643 1.00 25.86 310 ASP A C 1
ATOM 1647 O O . ASP A 1 203 ? -28.140 -28.051 -4.961 1.00 26.23 310 ASP A O 1
ATOM 1652 N N . GLY A 1 204 ? -26.953 -28.868 -6.694 1.00 24.76 311 GLY A N 1
ATOM 1653 C CA . GLY A 1 204 ? -26.406 -27.575 -7.070 1.00 26.22 311 GLY A CA 1
ATOM 1654 C C . GLY A 1 204 ? -27.353 -26.708 -7.882 1.00 31.71 311 GLY A C 1
ATOM 1655 O O . GLY A 1 204 ? -27.037 -26.306 -9.001 1.00 33.74 311 GLY A O 1
ATOM 1656 N N . ASP A 1 205 ? -28.520 -26.416 -7.320 1.00 25.96 312 ASP A N 1
ATOM 1657 C CA . ASP A 1 205 ? -29.489 -25.557 -7.990 1.00 29.32 312 ASP A CA 1
ATOM 1658 C C . ASP A 1 205 ? -30.199 -24.668 -6.979 1.00 28.01 312 ASP A C 1
ATOM 1659 O O . ASP A 1 205 ? -29.909 -24.732 -5.782 1.00 24.54 312 ASP A O 1
ATOM 1664 N N . PHE A 1 206 ? -31.139 -23.861 -7.461 1.00 26.48 313 PHE A N 1
ATOM 1665 C CA . PHE A 1 206 ? -31.828 -22.890 -6.611 1.00 29.78 313 PHE A CA 1
ATOM 1666 C C . PHE A 1 206 ? -32.563 -23.550 -5.447 1.00 25.42 313 PHE A C 1
ATOM 1667 O O . PHE A 1 206 ? -32.410 -23.134 -4.295 1.00 23.19 313 PHE A O 1
ATOM 1675 N N . ALA A 1 207 ? -33.355 -24.577 -5.749 1.00 24.76 314 ALA A N 1
ATOM 1676 C CA . ALA A 1 207 ? -34.074 -25.296 -4.710 1.00 20.76 314 ALA A CA 1
ATOM 1677 C C . ALA A 1 207 ? -33.100 -25.851 -3.669 1.00 22.10 314 ALA A C 1
ATOM 1678 O O . ALA A 1 207 ? -33.360 -25.789 -2.469 1.00 24.40 314 ALA A O 1
ATOM 1680 N N . GLY A 1 208 ? -31.971 -26.376 -4.135 1.00 21.90 315 GLY A N 1
ATOM 1681 C CA . GLY A 1 208 ? -30.953 -26.902 -3.242 1.00 26.32 315 GLY A CA 1
ATOM 1682 C C . GLY A 1 208 ? -30.380 -25.847 -2.308 1.00 21.13 315 GLY A C 1
ATOM 1683 O O . GLY A 1 208 ? -30.223 -26.085 -1.111 1.00 19.81 315 GLY A O 1
ATOM 1684 N N . SER A 1 209 ? -30.065 -24.674 -2.849 1.00 21.98 316 SER A N 1
ATOM 1685 C CA A SER A 1 209 ? -29.513 -23.607 -2.026 0.42 20.46 316 SER A CA 1
ATOM 1686 C CA B SER A 1 209 ? -29.521 -23.589 -2.041 0.58 20.41 316 SER A CA 1
ATOM 1687 C C . SER A 1 209 ? -30.556 -23.106 -1.030 1.00 21.02 316 SER A C 1
ATOM 1688 O O . SER A 1 209 ? -30.244 -22.878 0.138 1.00 19.93 316 SER A O 1
ATOM 1693 N N . GLU A 1 210 ? -31.794 -22.950 -1.491 1.00 20.96 317 GLU A N 1
ATOM 1694 C CA . GLU A 1 210 ? -32.881 -22.523 -0.612 1.00 29.11 317 GLU A CA 1
ATOM 1695 C C . GLU A 1 210 ? -33.065 -23.508 0.540 1.00 28.24 317 GLU A C 1
ATOM 1696 O O . GLU A 1 210 ? -33.238 -23.099 1.688 1.00 22.31 317 GLU A O 1
ATOM 1702 N N . ALA A 1 211 ? -33.025 -24.802 0.224 1.00 21.66 318 ALA A N 1
ATOM 1703 C CA . ALA A 1 211 ? -33.167 -25.836 1.244 1.00 22.98 318 ALA A CA 1
ATOM 1704 C C . ALA A 1 211 ? -31.965 -25.853 2.180 1.00 22.57 318 ALA A C 1
ATOM 1705 O O . ALA A 1 211 ? -32.109 -26.121 3.373 1.00 21.29 318 ALA A O 1
ATOM 1707 N N . THR A 1 212 ? -30.782 -25.578 1.637 1.00 18.29 319 THR A N 1
ATOM 1708 C CA . THR A 1 212 ? -29.574 -25.501 2.457 1.00 21.09 319 THR A CA 1
ATOM 1709 C C . THR A 1 212 ? -29.707 -24.389 3.498 1.00 20.04 319 THR A C 1
ATOM 1710 O O . THR A 1 212 ? -29.423 -24.597 4.681 1.00 21.23 319 THR A O 1
ATOM 1714 N N . LEU A 1 213 ? -30.159 -23.217 3.055 1.00 18.46 320 LEU A N 1
ATOM 1715 C CA . LEU A 1 213 ? -30.345 -22.074 3.952 1.00 21.30 320 LEU A CA 1
ATOM 1716 C C . LEU A 1 213 ? -31.372 -22.357 5.043 1.00 26.98 320 LEU A C 1
ATOM 1717 O O . LEU A 1 213 ? -31.137 -22.066 6.216 1.00 25.61 320 LEU A O 1
ATOM 1722 N N . LYS A 1 214 ? -32.510 -22.922 4.654 1.00 24.62 321 LYS A N 1
ATOM 1723 C CA . LYS A 1 214 ? -33.578 -23.199 5.608 1.00 26.80 321 LYS A CA 1
ATOM 1724 C C . LYS A 1 214 ? -33.157 -24.270 6.623 1.00 17.82 321 LYS A C 1
ATOM 1725 O O . LYS A 1 214 ? -33.266 -24.071 7.831 1.00 24.31 321 LYS A O 1
ATOM 1731 N N . THR A 1 215 ? -32.669 -25.399 6.119 1.00 21.27 322 THR A N 1
ATOM 1732 C CA . THR A 1 215 ? -32.239 -26.504 6.974 1.00 23.58 322 THR A CA 1
ATOM 1733 C C . THR A 1 215 ? -31.040 -26.112 7.847 1.00 28.02 322 THR A C 1
ATOM 1734 O O . THR A 1 215 ? -31.003 -26.413 9.040 1.00 23.81 322 THR A O 1
ATOM 1738 N N . GLY A 1 216 ? -30.066 -25.436 7.248 1.00 19.57 323 GLY A N 1
ATOM 1739 C CA . GLY A 1 216 ? -28.890 -24.994 7.985 1.00 19.63 323 GLY A CA 1
ATOM 1740 C C . GLY A 1 216 ? -29.230 -24.032 9.106 1.00 18.92 323 GLY A C 1
ATOM 1741 O O . GLY A 1 216 ? -28.669 -24.109 10.202 1.00 20.16 323 GLY A O 1
ATOM 1742 N N . GLN A 1 217 ? -30.142 -23.108 8.826 1.00 18.37 324 GLN A N 1
ATOM 1743 C CA . GLN A 1 217 ? -30.555 -22.133 9.823 1.00 24.84 324 GLN A CA 1
ATOM 1744 C C . GLN A 1 217 ? -31.189 -22.824 11.025 1.00 26.78 324 GLN A C 1
ATOM 1745 O O . GLN A 1 217 ? -30.974 -22.429 12.177 1.00 22.77 324 GLN A O 1
ATOM 1751 N N . HIS A 1 218 ? -31.990 -23.847 10.757 1.00 26.70 325 HIS A N 1
ATOM 1752 C CA . HIS A 1 218 ? -32.664 -24.547 11.840 1.00 31.44 325 HIS A CA 1
ATOM 1753 C C . HIS A 1 218 ? -31.688 -25.387 12.661 1.00 26.02 325 HIS A C 1
ATOM 1754 O O . HIS A 1 218 ? -31.775 -25.427 13.887 1.00 28.76 325 HIS A O 1
ATOM 1761 N N . LEU A 1 219 ? -30.768 -26.058 11.976 1.00 18.67 326 LEU A N 1
ATOM 1762 C CA . LEU A 1 219 ? -29.728 -26.843 12.636 1.00 21.73 326 LEU A CA 1
ATOM 1763 C C . LEU A 1 219 ? -28.868 -25.956 13.534 1.00 26.36 326 LEU A C 1
ATOM 1764 O O . LEU A 1 219 ? -28.571 -26.306 14.677 1.00 28.81 326 LEU A O 1
ATOM 1769 N N . LEU A 1 220 ? -28.488 -24.796 13.009 1.00 24.45 327 LEU A N 1
ATOM 1770 C CA . LEU A 1 220 ? -27.698 -23.829 13.757 1.00 21.96 327 LEU A CA 1
ATOM 1771 C C . LEU A 1 220 ? -28.440 -23.373 15.013 1.00 29.68 327 LEU A C 1
ATOM 1772 O O . LEU A 1 220 ? -27.864 -23.321 16.106 1.00 32.53 327 LEU A O 1
ATOM 1777 N N . GLN A 1 221 ? -29.719 -23.041 14.856 1.00 26.67 328 GLN A N 1
ATOM 1778 C CA . GLN A 1 221 ? -30.537 -22.589 15.981 1.00 36.51 328 GLN A CA 1
ATOM 1779 C C . GLN A 1 221 ? -30.706 -23.709 17.008 1.00 35.96 328 GLN A C 1
ATOM 1780 O O . GLN A 1 221 ? -30.862 -23.452 18.203 1.00 40.32 328 GLN A O 1
ATOM 1786 N N . GLN A 1 222 ? -30.660 -24.950 16.534 1.00 26.34 329 GLN A N 1
ATOM 1787 C CA . GLN A 1 222 ? -30.762 -26.110 17.414 1.00 36.85 329 GLN A CA 1
ATOM 1788 C C . GLN A 1 222 ? -29.434 -26.487 18.079 1.00 40.08 329 GLN A C 1
ATOM 1789 O O . GLN A 1 222 ? -29.374 -27.430 18.865 1.00 37.69 329 GLN A O 1
ATOM 1795 N N . GLY A 1 223 ? -28.374 -25.753 17.755 1.00 39.09 330 GLY A N 1
ATOM 1796 C CA . GLY A 1 223 ? -27.108 -25.910 18.450 1.00 39.29 330 GLY A CA 1
ATOM 1797 C C . GLY A 1 223 ? -26.109 -26.856 17.811 1.00 38.54 330 GLY A C 1
ATOM 1798 O O . GLY A 1 223 ? -25.174 -27.302 18.471 1.00 38.70 330 GLY A O 1
ATOM 1799 N N . LEU A 1 224 ? -26.298 -27.172 16.533 1.00 29.92 331 LEU A N 1
ATOM 1800 C CA . LEU A 1 224 ? -25.345 -28.023 15.826 1.00 27.19 331 LEU A CA 1
ATOM 1801 C C . LEU A 1 224 ? -24.311 -27.202 15.065 1.00 27.50 331 LEU A C 1
ATOM 1802 O O . LEU A 1 224 ? -24.544 -26.040 14.747 1.00 28.13 331 LEU A O 1
ATOM 1807 N N . ASN A 1 225 ? -23.164 -27.813 14.791 1.00 25.14 332 ASN A N 1
ATOM 1808 C CA . ASN A 1 225 ? -22.136 -27.186 13.977 1.00 28.51 332 ASN A CA 1
ATOM 1809 C C . ASN A 1 225 ? -22.398 -27.500 12.507 1.00 29.44 332 ASN A C 1
ATOM 1810 O O . ASN A 1 225 ? -22.300 -28.654 12.084 1.00 25.74 332 ASN A O 1
ATOM 1815 N N . VAL A 1 226 ? -22.744 -26.475 11.734 1.00 23.08 333 VAL A N 1
ATOM 1816 C CA . VAL A 1 226 ? -23.228 -26.683 10.372 1.00 23.36 333 VAL A CA 1
ATOM 1817 C C . VAL A 1 226 ? -22.196 -26.307 9.313 1.00 21.44 333 VAL A C 1
ATOM 1818 O O . VAL A 1 226 ? -21.615 -25.222 9.352 1.00 20.43 333 VAL A O 1
ATOM 1822 N N . PHE A 1 227 ? -21.987 -27.213 8.363 1.00 20.58 334 PHE A N 1
ATOM 1823 C CA . PHE A 1 227 ? -21.093 -26.979 7.238 1.00 21.24 334 PHE A CA 1
ATOM 1824 C C . PHE A 1 227 ? -21.832 -27.198 5.919 1.00 22.66 334 PHE A C 1
ATOM 1825 O O . PHE A 1 227 ? -22.868 -27.865 5.881 1.00 21.82 334 PHE A O 1
ATOM 1833 N N . VAL A 1 228 ? -21.296 -26.632 4.843 1.00 18.31 335 VAL A N 1
ATOM 1834 C CA . VAL A 1 228 ? -21.929 -26.716 3.534 1.00 17.96 335 VAL A CA 1
ATOM 1835 C C . VAL A 1 228 ? -20.892 -27.023 2.462 1.00 22.61 335 VAL A C 1
ATOM 1836 O O . VAL A 1 228 ? -19.826 -26.401 2.413 1.00 21.36 335 VAL A O 1
ATOM 1840 N N . ILE A 1 229 ? -21.212 -27.997 1.618 1.00 20.19 336 ILE A N 1
ATOM 1841 C CA . ILE A 1 229 ? -20.447 -28.264 0.412 1.00 27.54 336 ILE A CA 1
ATOM 1842 C C . ILE A 1 229 ? -21.303 -27.860 -0.779 1.00 27.35 336 ILE A C 1
ATOM 1843 O O . ILE A 1 229 ? -22.437 -28.320 -0.929 1.00 29.98 336 ILE A O 1
ATOM 1848 N N . GLN A 1 230 ? -20.756 -26.998 -1.621 1.00 24.15 337 GLN A N 1
ATOM 1849 C CA . GLN A 1 230 ? -21.491 -26.461 -2.754 1.00 27.74 337 GLN A CA 1
ATOM 1850 C C . GLN A 1 230 ? -21.075 -27.158 -4.048 1.00 28.99 337 GLN A C 1
ATOM 1851 O O . GLN A 1 230 ? -19.968 -26.956 -4.542 1.00 29.29 337 GLN A O 1
ATOM 1857 N N . LEU A 1 231 ? -21.962 -27.997 -4.576 1.00 23.81 338 LEU A N 1
ATOM 1858 C CA . LEU A 1 231 ? -21.712 -28.706 -5.828 1.00 26.63 338 LEU A CA 1
ATOM 1859 C C . LEU A 1 231 ? -21.766 -27.738 -7.002 1.00 28.65 338 LEU A C 1
ATOM 1860 O O . LEU A 1 231 ? -22.423 -26.702 -6.914 1.00 27.06 338 LEU A O 1
ATOM 1865 N N . PRO A 1 232 ? -21.082 -28.076 -8.107 1.00 31.74 339 PRO A N 1
ATOM 1866 C CA . PRO A 1 232 ? -21.168 -27.258 -9.322 1.00 36.11 339 PRO A CA 1
ATOM 1867 C C . PRO A 1 232 ? -22.614 -27.099 -9.781 1.00 38.02 339 PRO A C 1
ATOM 1868 O O . PRO A 1 232 ? -23.454 -27.976 -9.538 1.00 32.84 339 PRO A O 1
ATOM 1872 N N . SER A 1 233 ? -22.892 -25.976 -10.431 1.00 32.06 340 SER A N 1
ATOM 1873 C CA . SER A 1 233 ? -24.233 -25.641 -10.890 1.00 34.30 340 SER A CA 1
ATOM 1874 C C . SER A 1 233 ? -24.850 -26.744 -11.751 1.00 33.44 340 SER A C 1
ATOM 1875 O O . SER A 1 233 ? -24.232 -27.226 -12.703 1.00 39.41 340 SER A O 1
ATOM 1878 N N . GLY A 1 234 ? -26.069 -27.140 -11.397 1.00 30.88 341 GLY A N 1
ATOM 1879 C CA . GLY A 1 234 ? -26.810 -28.131 -12.155 1.00 36.68 341 GLY A CA 1
ATOM 1880 C C . GLY A 1 234 ? -26.481 -29.576 -11.818 1.00 36.77 341 GLY A C 1
ATOM 1881 O O . GLY A 1 234 ? -27.000 -30.493 -12.457 1.00 33.89 341 GLY A O 1
ATOM 1882 N N . MET A 1 235 ? -25.629 -29.791 -10.818 1.00 31.28 342 MET A N 1
ATOM 1883 C CA . MET A 1 235 ? -25.199 -31.149 -10.481 1.00 32.28 342 MET A CA 1
ATOM 1884 C C . MET A 1 235 ? -25.635 -31.604 -9.100 1.00 29.89 342 MET A C 1
ATOM 1885 O O . MET A 1 235 ? -25.631 -30.822 -8.142 1.00 24.57 342 MET A O 1
ATOM 1890 N N . ASP A 1 236 ? -25.981 -32.886 -9.000 1.00 21.65 343 ASP A N 1
ATOM 1891 C CA . ASP A 1 236 ? -26.114 -33.534 -7.701 1.00 23.80 343 ASP A CA 1
ATOM 1892 C C . ASP A 1 236 ? -24.965 -34.541 -7.515 1.00 24.89 343 ASP A C 1
ATOM 1893 O O . ASP A 1 236 ? -24.194 -34.749 -8.454 1.00 25.68 343 ASP A O 1
ATOM 1898 N N . PRO A 1 237 ? -24.817 -35.138 -6.311 1.00 25.74 344 PRO A N 1
ATOM 1899 C CA . PRO A 1 237 ? -23.632 -35.983 -6.103 1.00 26.57 344 PRO A CA 1
ATOM 1900 C C . PRO A 1 237 ? -23.501 -37.146 -7.084 1.00 30.21 344 PRO A C 1
ATOM 1901 O O . PRO A 1 237 ? -22.391 -37.428 -7.535 1.00 29.25 344 PRO A O 1
ATOM 1905 N N . ASP A 1 238 ? -24.614 -37.803 -7.403 1.00 28.17 345 ASP A N 1
ATOM 1906 C CA . ASP A 1 238 ? -24.613 -38.878 -8.388 1.00 30.44 345 ASP A CA 1
ATOM 1907 C C . ASP A 1 238 ? -24.087 -38.373 -9.724 1.00 27.63 345 ASP A C 1
ATOM 1908 O O . ASP A 1 238 ? -23.288 -39.038 -10.377 1.00 27.64 345 ASP A O 1
ATOM 1913 N N . GLU A 1 239 ? -24.530 -37.184 -10.116 1.00 31.06 346 GLU A N 1
ATOM 1914 C CA . GLU A 1 239 ? -24.106 -36.595 -11.383 1.00 29.65 346 GLU A CA 1
ATOM 1915 C C . GLU A 1 239 ? -22.627 -36.190 -11.382 1.00 32.49 346 GLU A C 1
ATOM 1916 O O . GLU A 1 239 ? -21.950 -36.328 -12.399 1.00 31.68 346 GLU A O 1
ATOM 1922 N N . TYR A 1 240 ? -22.125 -35.714 -10.241 1.00 27.27 347 TYR A N 1
ATOM 1923 C CA . TYR A 1 240 ? -20.708 -35.356 -10.118 1.00 31.18 347 TYR A CA 1
ATOM 1924 C C . TYR A 1 240 ? -19.827 -36.599 -10.218 1.00 31.45 347 TYR A C 1
ATOM 1925 O O . TYR A 1 240 ? -18.779 -36.584 -10.868 1.00 32.82 347 TYR A O 1
ATOM 1934 N N . ILE A 1 241 ? -20.256 -37.669 -9.559 1.00 30.75 348 ILE A N 1
ATOM 1935 C CA . ILE A 1 241 ? -19.502 -38.918 -9.555 1.00 34.11 348 ILE A CA 1
ATOM 1936 C C . ILE A 1 241 ? -19.446 -39.507 -10.959 1.00 36.43 348 ILE A C 1
ATOM 1937 O O . ILE A 1 241 ? -18.398 -39.974 -11.407 1.00 36.86 348 ILE A O 1
ATOM 1942 N N . GLY A 1 242 ? -20.571 -39.454 -11.661 1.00 37.51 349 GLY A N 1
ATOM 1943 C CA . GLY A 1 242 ? -20.640 -39.955 -13.020 1.00 39.64 349 GLY A CA 1
ATOM 1944 C C . GLY A 1 242 ? -19.728 -39.208 -13.975 1.00 41.33 349 GLY A C 1
ATOM 1945 O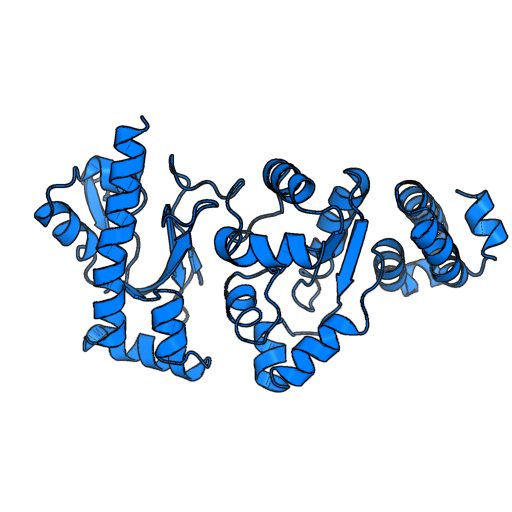 O . GLY A 1 242 ? -19.156 -39.801 -14.886 1.00 45.92 349 GLY A O 1
ATOM 1946 N N . LYS A 1 243 ? -19.577 -37.906 -13.760 1.00 42.38 350 LYS A N 1
ATOM 1947 C CA . LYS A 1 243 ? -18.812 -37.070 -14.682 1.00 46.08 350 LYS A CA 1
ATOM 1948 C C . LYS A 1 243 ? -17.309 -37.023 -14.380 1.00 47.90 350 LYS A C 1
ATOM 1949 O O . LYS A 1 243 ? -16.493 -36.962 -15.299 1.00 44.78 350 LYS A O 1
ATOM 1955 N N . TYR A 1 244 ? -16.942 -37.054 -13.101 1.00 44.85 351 TYR A N 1
ATOM 1956 C CA . TYR A 1 244 ? -15.542 -36.874 -12.718 1.00 44.73 351 TYR A CA 1
ATOM 1957 C C . TYR A 1 244 ? -14.890 -38.086 -12.046 1.00 43.61 351 TYR A C 1
ATOM 1958 O O . TYR A 1 244 ? -13.667 -38.143 -11.934 1.00 42.07 351 TYR A O 1
ATOM 1967 N N . GLY A 1 245 ? -15.696 -39.042 -11.590 1.00 43.97 352 GLY A N 1
ATOM 1968 C CA . GLY A 1 245 ? -15.168 -40.245 -10.964 1.00 44.78 352 GLY A CA 1
ATOM 1969 C C . GLY A 1 245 ? -15.117 -40.201 -9.445 1.00 41.13 352 GLY A C 1
ATOM 1970 O O . GLY A 1 245 ? -15.288 -39.142 -8.842 1.00 38.99 352 GLY A O 1
ATOM 1971 N N . ASN A 1 246 ? -14.876 -41.358 -8.830 1.00 42.08 353 ASN A N 1
ATOM 1972 C CA . ASN A 1 246 ? -14.865 -41.494 -7.369 1.00 42.98 353 ASN A CA 1
ATOM 1973 C C . ASN A 1 246 ? -13.810 -40.646 -6.662 1.00 41.36 353 ASN A C 1
ATOM 1974 O O . ASN A 1 246 ? -14.101 -39.983 -5.663 1.00 36.61 353 ASN A O 1
ATOM 1979 N N . ASP A 1 247 ? -12.582 -40.690 -7.169 1.00 43.89 354 ASP A N 1
ATOM 1980 C CA . ASP A 1 247 ? -11.469 -39.986 -6.543 1.00 47.54 354 ASP A CA 1
ATOM 1981 C C . ASP A 1 247 ? -11.678 -38.480 -6.559 1.00 39.40 354 ASP A C 1
ATOM 1982 O O . ASP A 1 247 ? -11.388 -37.802 -5.576 1.00 36.42 354 ASP A O 1
ATOM 1987 N N . ALA A 1 248 ? -12.174 -37.964 -7.680 1.00 35.74 355 ALA A N 1
ATOM 1988 C CA . ALA A 1 248 ? -12.458 -36.540 -7.800 1.00 35.86 355 ALA A CA 1
ATOM 1989 C C . ALA A 1 248 ? -13.553 -36.138 -6.818 1.00 32.15 355 ALA A C 1
ATOM 1990 O O . ALA A 1 248 ? -13.490 -35.073 -6.205 1.00 31.36 355 ALA A O 1
ATOM 1992 N N . PHE A 1 249 ? -14.544 -37.009 -6.656 1.00 32.77 356 PHE A N 1
ATOM 1993 C CA . PHE A 1 249 ? -15.648 -36.754 -5.739 1.00 31.66 356 PHE A CA 1
ATOM 1994 C C . PHE A 1 249 ? -15.191 -36.657 -4.283 1.00 29.83 356 PHE A C 1
ATOM 1995 O O . PHE A 1 249 ? -15.517 -35.698 -3.589 1.00 26.95 356 PHE A O 1
ATOM 2003 N N . THR A 1 250 ? -14.439 -37.647 -3.817 1.00 31.87 357 THR A N 1
ATOM 2004 C CA . THR A 1 250 ? -14.020 -37.658 -2.419 1.00 36.14 357 THR A CA 1
ATOM 2005 C C . THR A 1 250 ? -12.985 -36.571 -2.115 1.00 37.53 357 THR A C 1
ATOM 2006 O O . THR A 1 250 ? -12.859 -36.131 -0.975 1.00 38.59 357 THR A O 1
ATOM 2010 N N . THR A 1 251 ? -12.264 -36.127 -3.141 1.00 31.70 358 THR A N 1
ATOM 2011 C CA . THR A 1 251 ? -11.380 -34.969 -3.006 1.00 35.54 358 THR A CA 1
ATOM 2012 C C . THR A 1 251 ? -12.194 -33.674 -2.928 1.00 31.97 358 THR A C 1
ATOM 2013 O O . THR A 1 251 ? -11.923 -32.804 -2.092 1.00 30.89 358 THR A O 1
ATOM 2017 N N . PHE A 1 252 ? -13.195 -33.561 -3.799 1.00 30.68 359 PHE A N 1
ATOM 2018 C CA . PHE A 1 252 ? -14.062 -32.382 -3.847 1.00 31.85 359 PHE A CA 1
ATOM 2019 C C . PHE A 1 252 ? -14.761 -32.133 -2.511 1.00 33.36 359 PHE A C 1
ATOM 2020 O O . PHE A 1 252 ? -14.807 -31.003 -2.017 1.00 31.84 359 PHE A O 1
ATOM 2028 N N . VAL A 1 253 ? -15.300 -33.201 -1.932 1.00 28.09 360 VAL A N 1
ATOM 2029 C CA . VAL A 1 253 ? -16.047 -33.123 -0.681 1.00 30.76 360 VAL A CA 1
ATOM 2030 C C . VAL A 1 253 ? -15.144 -32.729 0.504 1.00 32.93 360 VAL A C 1
ATOM 2031 O O . VAL A 1 253 ? -15.606 -32.202 1.517 1.00 37.42 360 VAL A O 1
ATOM 2035 N N . LYS A 1 254 ? -13.845 -32.954 0.343 1.00 28.63 361 LYS A N 1
ATOM 2036 C CA . LYS A 1 254 ? -12.856 -32.685 1.384 1.00 33.86 361 LYS A CA 1
ATOM 2037 C C . LYS A 1 254 ? -12.262 -31.274 1.250 1.00 36.01 361 LYS A C 1
ATOM 2038 O O . LYS A 1 254 ? -11.586 -30.778 2.153 1.00 35.46 361 LYS A O 1
ATOM 2044 N N . ASN A 1 255 ? -12.537 -30.626 0.123 1.00 41.04 362 ASN A N 1
ATOM 2045 C CA . ASN A 1 255 ? -11.919 -29.342 -0.197 1.00 46.51 362 ASN A CA 1
ATOM 2046 C C . ASN A 1 255 ? -12.658 -28.136 0.386 1.00 51.99 362 ASN A C 1
ATOM 2047 O O . ASN A 1 255 ? -12.299 -27.634 1.452 1.00 50.99 362 ASN A O 1
ATOM 2052 N N . ASP A 1 256 ? -13.693 -27.681 -0.316 1.00 51.48 363 ASP A N 1
ATOM 2053 C CA . ASP A 1 256 ? -14.399 -26.450 0.041 1.00 55.09 363 ASP A CA 1
ATOM 2054 C C . ASP A 1 256 ? -15.573 -26.689 0.995 1.00 52.35 363 ASP A C 1
ATOM 2055 O O . ASP A 1 256 ? -16.736 -26.572 0.602 1.00 52.93 363 ASP A O 1
ATOM 2060 N N . LYS A 1 257 ? -15.269 -27.012 2.248 1.00 36.04 364 LYS A N 1
ATOM 2061 C CA . LYS A 1 257 ? -16.309 -27.204 3.250 1.00 27.73 364 LYS A CA 1
ATOM 2062 C C . LYS A 1 257 ? -16.402 -25.942 4.110 1.00 27.87 364 LYS A C 1
ATOM 2063 O O . LYS A 1 257 ? -15.499 -25.654 4.893 1.00 26.92 364 LYS A O 1
ATOM 2069 N N . LYS A 1 258 ? -17.486 -25.185 3.945 1.00 24.00 365 LYS A N 1
ATOM 2070 C CA . LYS A 1 258 ? -17.645 -23.892 4.618 1.00 22.80 365 LYS A CA 1
ATOM 2071 C C . LYS A 1 258 ? -18.608 -23.949 5.800 1.00 21.54 365 LYS A C 1
ATOM 2072 O O . LYS A 1 258 ? -19.662 -24.576 5.716 1.00 18.24 365 LYS A O 1
ATOM 2078 N N . SER A 1 259 ? -18.259 -23.260 6.884 1.00 23.54 366 SER A N 1
ATOM 2079 C CA . SER A 1 259 ? -19.209 -23.027 7.964 1.00 22.65 366 SER A CA 1
ATOM 2080 C C . SER A 1 259 ? -20.455 -22.361 7.382 1.00 20.10 366 SER A C 1
ATOM 2081 O O . SER A 1 259 ? -20.359 -21.593 6.426 1.00 18.32 366 SER A O 1
ATOM 2084 N N . PHE A 1 260 ? -21.617 -22.673 7.948 1.00 20.53 367 PHE A N 1
ATOM 2085 C CA . PHE A 1 260 ? -22.888 -22.161 7.434 1.00 22.50 367 PHE A CA 1
ATOM 2086 C C . PHE A 1 260 ? -22.916 -20.639 7.214 1.00 19.11 367 PHE A C 1
ATOM 2087 O O . PHE A 1 260 ? -23.336 -20.172 6.154 1.00 18.61 367 PHE A O 1
ATOM 2095 N N . ALA A 1 261 ? -22.469 -19.872 8.207 1.00 19.87 368 ALA A N 1
ATOM 2096 C CA . ALA A 1 261 ? -22.485 -18.408 8.099 1.00 21.71 368 ALA A CA 1
ATOM 2097 C C . ALA A 1 261 ? -21.711 -17.915 6.878 1.00 21.87 368 ALA A C 1
ATOM 2098 O O . ALA A 1 261 ? -22.135 -16.974 6.203 1.00 20.33 368 ALA A O 1
ATOM 2100 N N . HIS A 1 262 ? -20.581 -18.557 6.594 1.00 20.82 369 HIS A N 1
ATOM 2101 C CA . HIS A 1 262 ? -19.762 -18.164 5.451 1.00 21.97 369 HIS A CA 1
ATOM 2102 C C . HIS A 1 262 ? -20.484 -18.483 4.139 1.00 23.89 369 HIS A C 1
ATOM 2103 O O . HIS A 1 262 ? -20.478 -17.676 3.203 1.00 21.87 369 HIS A O 1
ATOM 2110 N N . TYR A 1 263 ? -21.120 -19.652 4.078 1.00 20.69 370 TYR A N 1
ATOM 2111 C CA . TYR A 1 263 ? -21.919 -20.011 2.909 1.00 18.78 370 TYR A CA 1
ATOM 2112 C C . TYR A 1 263 ? -23.065 -19.028 2.691 1.00 19.99 370 TYR A C 1
ATOM 2113 O O . TYR A 1 263 ? -23.292 -18.561 1.572 1.00 18.22 370 TYR A O 1
ATOM 2122 N N . LYS A 1 264 ? -23.792 -18.733 3.766 1.00 18.07 371 LYS A N 1
ATOM 2123 C CA . LYS A 1 264 ? -24.972 -17.874 3.694 1.00 21.94 371 LYS A CA 1
ATOM 2124 C C . LYS A 1 264 ? -24.635 -16.486 3.169 1.00 21.10 371 LYS A C 1
ATOM 2125 O O . LYS A 1 264 ? -25.317 -15.968 2.285 1.00 18.70 371 LYS A O 1
ATOM 2131 N N . VAL A 1 265 ? -23.578 -15.886 3.706 1.00 22.76 372 VAL A N 1
ATOM 2132 C CA . VAL A 1 265 ? -23.214 -14.541 3.282 1.00 22.38 372 VAL A CA 1
ATOM 2133 C C . VAL A 1 265 ? -22.738 -14.531 1.824 1.00 22.89 372 VAL A C 1
ATOM 2134 O O . VAL A 1 265 ? -22.990 -13.572 1.092 1.00 19.03 372 VAL A O 1
ATOM 2138 N N . SER A 1 266 ? -22.103 -15.616 1.386 1.00 21.84 373 SER A N 1
ATOM 2139 C CA . SER A 1 266 ? -21.643 -15.692 -0.000 1.00 22.50 373 SER A CA 1
ATOM 2140 C C . SER A 1 266 ? -22.823 -15.749 -0.970 1.00 25.57 373 SER A C 1
ATOM 2141 O O . SER A 1 266 ? -22.758 -15.193 -2.060 1.00 28.25 373 SER A O 1
ATOM 2144 N N . ILE A 1 267 ? -23.902 -16.409 -0.558 1.00 23.04 374 ILE A N 1
ATOM 2145 C CA . ILE A 1 267 ? -25.128 -16.448 -1.348 1.00 29.07 374 ILE A CA 1
ATOM 2146 C C . ILE A 1 267 ? -25.759 -15.057 -1.442 1.00 33.22 374 ILE A C 1
ATOM 2147 O O . ILE A 1 267 ? -26.314 -14.674 -2.482 1.00 26.74 374 ILE A O 1
ATOM 2152 N N . LEU A 1 268 ? -25.655 -14.301 -0.352 1.00 27.49 375 LEU A N 1
ATOM 2153 C CA . LEU A 1 268 ? -26.315 -13.001 -0.235 1.00 24.63 375 LEU A CA 1
ATOM 2154 C C . LEU A 1 268 ? -25.436 -11.844 -0.690 1.00 27.20 375 LEU A C 1
ATOM 2155 O O . LEU A 1 268 ? -25.822 -10.678 -0.566 1.00 24.96 375 LEU A O 1
ATOM 2160 N N . LYS A 1 269 ? -24.255 -12.171 -1.207 1.00 23.44 376 LYS A N 1
ATOM 2161 C CA . LYS A 1 269 ? -23.217 -11.182 -1.457 1.00 22.51 376 LYS A CA 1
ATOM 2162 C C . LYS A 1 269 ? -23.665 -9.988 -2.308 1.00 29.10 376 LYS A C 1
ATOM 2163 O O . LYS A 1 269 ? -23.429 -8.834 -1.947 1.00 25.37 376 LYS A O 1
ATOM 2169 N N . ASP A 1 270 ? -24.299 -10.268 -3.439 1.00 32.49 377 ASP A N 1
ATOM 2170 C CA . ASP A 1 270 ? -24.675 -9.211 -4.373 1.00 33.86 377 ASP A CA 1
ATOM 2171 C C . ASP A 1 270 ? -25.799 -8.326 -3.836 1.00 28.61 377 ASP A C 1
ATOM 2172 O O . ASP A 1 270 ? -25.768 -7.110 -4.007 1.00 30.54 377 ASP A O 1
ATOM 2177 N N . GLU A 1 271 ? -26.785 -8.930 -3.180 1.00 28.78 378 GLU A N 1
ATOM 2178 C CA . GLU A 1 271 ? -27.867 -8.141 -2.602 1.00 31.66 378 GLU A CA 1
ATOM 2179 C C . GLU A 1 271 ? -27.339 -7.197 -1.518 1.00 25.18 378 GLU A C 1
ATOM 2180 O O . GLU A 1 271 ? -27.741 -6.038 -1.444 1.00 30.81 378 GLU A O 1
ATOM 2186 N N . ILE A 1 272 ? -26.432 -7.700 -0.688 1.00 25.25 379 ILE A N 1
ATOM 2187 C CA . ILE A 1 272 ? -25.803 -6.883 0.348 1.00 21.65 379 ILE A CA 1
ATOM 2188 C C . ILE A 1 272 ? -25.041 -5.707 -0.267 1.00 22.21 379 ILE A C 1
ATOM 2189 O O . ILE A 1 272 ? -25.111 -4.581 0.228 1.00 24.81 379 ILE A O 1
ATOM 2194 N N . ALA A 1 273 ? -24.348 -5.964 -1.371 1.00 27.00 380 ALA A N 1
ATOM 2195 C CA . ALA A 1 273 ? -23.518 -4.943 -2.013 1.00 30.65 380 ALA A CA 1
ATOM 2196 C C . ALA A 1 273 ? -24.308 -3.862 -2.761 1.00 31.27 380 ALA A C 1
ATOM 2197 O O . ALA A 1 273 ? -23.763 -2.802 -3.070 1.00 29.61 380 ALA A O 1
ATOM 2199 N N . HIS A 1 274 ? -25.582 -4.123 -3.045 1.00 30.65 381 HIS A N 1
ATOM 2200 C CA . HIS A 1 274 ? -26.384 -3.204 -3.863 1.00 35.58 381 HIS A CA 1
ATOM 2201 C C . HIS A 1 274 ? -27.600 -2.609 -3.157 1.00 29.74 381 HIS A C 1
ATOM 2202 O O . HIS A 1 274 ? -28.094 -1.546 -3.531 1.00 35.09 381 HIS A O 1
ATOM 2209 N N . ASN A 1 275 ? -28.073 -3.295 -2.130 1.00 24.94 382 ASN A N 1
ATOM 2210 C CA . ASN A 1 275 ? -29.302 -2.908 -1.459 1.00 23.95 382 ASN A CA 1
ATOM 2211 C C . ASN A 1 275 ? -28.975 -2.565 -0.009 1.00 24.32 382 ASN A C 1
ATOM 2212 O O . ASN A 1 275 ? -28.689 -3.450 0.791 1.00 25.00 382 ASN A O 1
ATOM 2217 N N . ASP A 1 276 ? -29.011 -1.280 0.323 1.00 24.07 383 ASP A N 1
ATOM 2218 C CA . ASP A 1 276 ? -28.626 -0.836 1.659 1.00 27.82 383 ASP A CA 1
ATOM 2219 C C . ASP A 1 276 ? -29.566 -1.344 2.753 1.00 28.41 383 ASP A C 1
ATOM 2220 O O . ASP A 1 276 ? -29.147 -1.544 3.892 1.00 29.27 383 ASP A O 1
ATOM 2225 N N . LEU A 1 277 ? -30.832 -1.556 2.408 1.00 27.25 384 LEU A N 1
ATOM 2226 C CA . LEU A 1 277 ? -31.787 -2.110 3.362 1.00 25.55 384 LEU A CA 1
ATOM 2227 C C . LEU A 1 277 ? -31.438 -3.569 3.662 1.00 24.91 384 LEU A C 1
ATOM 2228 O O . LEU A 1 277 ? -31.439 -3.994 4.819 1.00 27.31 384 LEU A O 1
ATOM 2233 N N . SER A 1 278 ? -31.125 -4.329 2.616 1.00 25.37 385 SER A N 1
ATOM 2234 C CA . SER A 1 278 ? -30.684 -5.707 2.791 1.00 23.95 385 SER A CA 1
ATOM 2235 C C . SER A 1 278 ? -29.339 -5.768 3.517 1.00 23.09 385 SER A C 1
ATOM 2236 O O . SER A 1 278 ? -29.105 -6.676 4.313 1.00 22.75 385 SER A O 1
ATOM 2239 N N . TYR A 1 279 ? -28.455 -4.818 3.216 1.00 24.18 386 TYR A N 1
ATOM 2240 C CA . TYR A 1 279 ? -27.162 -4.733 3.891 1.00 25.37 386 TYR A CA 1
ATOM 2241 C C . TYR A 1 279 ? -27.371 -4.730 5.401 1.00 23.37 386 TYR A C 1
ATOM 2242 O O . TYR A 1 279 ? -26.821 -5.566 6.115 1.00 22.05 386 TYR A O 1
ATOM 2251 N N . GLU A 1 280 ? -28.179 -3.788 5.875 1.00 24.77 387 GLU A N 1
ATOM 2252 C CA . GLU A 1 280 ? -28.453 -3.661 7.301 1.00 26.70 387 GLU A CA 1
ATOM 2253 C C . GLU A 1 280 ? -29.086 -4.919 7.892 1.00 29.30 387 GLU A C 1
ATOM 2254 O O . GLU A 1 280 ? -28.660 -5.403 8.942 1.00 25.85 387 GLU A O 1
ATOM 2260 N N . ARG A 1 281 ? -30.111 -5.434 7.223 1.00 23.93 388 ARG A N 1
ATOM 2261 C CA . ARG A 1 281 ? -30.824 -6.603 7.719 1.00 28.29 388 ARG A CA 1
ATOM 2262 C C . ARG A 1 281 ? -29.961 -7.853 7.758 1.00 24.65 388 ARG A C 1
ATOM 2263 O O . ARG A 1 281 ? -30.017 -8.615 8.720 1.00 23.37 388 ARG A O 1
ATOM 2271 N N . TYR A 1 282 ? -29.150 -8.060 6.727 1.00 19.84 389 TYR A N 1
ATOM 2272 C CA . TYR A 1 282 ? -28.289 -9.237 6.712 1.00 19.93 389 TYR A CA 1
ATOM 2273 C C . TYR A 1 282 ? -27.084 -9.111 7.646 1.00 19.39 389 TYR A C 1
ATOM 2274 O O . TYR A 1 282 ? -26.572 -10.122 8.133 1.00 20.26 389 TYR A O 1
ATOM 2283 N N . LEU A 1 283 ? -26.648 -7.883 7.921 1.00 21.06 390 LEU A N 1
ATOM 2284 C CA . LEU A 1 283 ? -25.581 -7.697 8.903 1.00 26.62 390 LEU A CA 1
ATOM 2285 C C . LEU A 1 283 ? -26.078 -8.134 10.281 1.00 27.45 390 LEU A C 1
ATOM 2286 O O . LEU A 1 283 ? -25.378 -8.840 11.011 1.00 24.10 390 LEU A O 1
ATOM 2291 N N . LYS A 1 284 ? -27.298 -7.737 10.624 1.00 24.23 391 LYS A N 1
ATOM 2292 C CA . LYS A 1 284 ? -27.909 -8.200 11.868 1.00 28.93 391 LYS A CA 1
ATOM 2293 C C . LYS A 1 284 ? -28.160 -9.716 11.884 1.00 27.44 391 LYS A C 1
ATOM 2294 O O . LYS A 1 284 ? -27.913 -10.376 12.895 1.00 25.69 391 LYS A O 1
ATOM 2300 N N . GLU A 1 285 ? -28.650 -10.261 10.772 1.00 23.55 392 GLU A N 1
ATOM 2301 C CA . GLU A 1 285 ? -28.885 -11.704 10.673 1.00 28.48 392 GLU A CA 1
ATOM 2302 C C . GLU A 1 285 ? -27.601 -12.498 10.865 1.00 25.13 392 GLU A C 1
ATOM 2303 O O . GLU A 1 285 ? -27.554 -13.434 11.659 1.00 25.51 392 GLU A O 1
ATOM 2309 N N . LEU A 1 286 ? -26.562 -12.123 10.128 1.00 19.67 393 LEU A N 1
ATOM 2310 C CA . LEU A 1 286 ? -25.293 -12.836 10.208 1.00 22.78 393 LEU A CA 1
ATOM 2311 C C . LEU A 1 286 ? -24.654 -12.689 11.585 1.00 24.03 393 LEU A C 1
ATOM 2312 O O . LEU A 1 286 ? -23.998 -13.613 12.072 1.00 25.04 393 LEU A O 1
ATOM 2317 N N . SER A 1 287 ? -24.845 -11.530 12.208 1.00 23.72 394 SER A N 1
ATOM 2318 C CA . SER A 1 287 ? -24.387 -11.320 13.576 1.00 25.94 394 SER A CA 1
ATOM 2319 C C . SER A 1 287 ? -25.079 -12.301 14.514 1.00 24.44 394 SER A C 1
ATOM 2320 O O . SER A 1 287 ? -24.438 -12.924 15.366 1.00 24.83 394 SER A O 1
ATOM 2323 N N . HIS A 1 288 ? -26.391 -12.437 14.349 1.00 24.22 395 HIS A N 1
ATOM 2324 C CA . HIS A 1 288 ? -27.145 -13.407 15.132 1.00 33.09 395 HIS A CA 1
ATOM 2325 C C . HIS A 1 288 ? -26.692 -14.842 14.849 1.00 28.78 395 HIS A C 1
ATOM 2326 O O . HIS A 1 288 ? -26.490 -15.626 15.777 1.00 28.68 395 HIS A O 1
ATOM 2333 N N . ASP A 1 289 ? -26.535 -15.179 13.570 1.00 22.77 396 ASP A N 1
ATOM 2334 C CA . ASP A 1 289 ? -26.087 -16.515 13.172 1.00 23.66 396 ASP A CA 1
ATOM 2335 C C . ASP A 1 289 ? -24.756 -16.872 13.830 1.00 21.97 396 ASP A C 1
ATOM 2336 O O . ASP A 1 289 ? -24.602 -17.949 14.412 1.00 23.47 396 ASP A O 1
ATOM 2341 N N . ILE A 1 290 ? -23.794 -15.960 13.737 1.00 19.26 397 ILE A N 1
ATOM 2342 C CA . ILE A 1 290 ? -22.480 -16.195 14.319 1.00 20.45 397 ILE A CA 1
ATOM 2343 C C . ILE A 1 290 ? -22.568 -16.363 15.839 1.00 24.17 397 ILE A C 1
ATOM 2344 O O . ILE A 1 290 ? -21.886 -17.221 16.420 1.00 26.13 397 ILE A O 1
ATOM 2349 N N . SER A 1 291 ? -23.436 -15.576 16.474 1.00 22.35 398 SER A N 1
ATOM 2350 C CA . SER A 1 291 ? -23.617 -15.656 17.924 1.00 31.31 398 SER A CA 1
ATOM 2351 C C . SER A 1 291 ? -24.112 -17.037 18.379 1.00 28.81 398 SER A C 1
ATOM 2352 O O . SER A 1 291 ? -23.857 -17.450 19.510 1.00 27.70 398 SER A O 1
ATOM 2355 N N . LEU A 1 292 ? -24.812 -17.744 17.494 1.00 23.81 399 LEU A N 1
ATOM 2356 C CA . LEU A 1 292 ? -25.337 -19.077 17.810 1.00 25.78 399 LEU A CA 1
ATOM 2357 C C . LEU A 1 292 ? -24.288 -20.196 17.748 1.00 29.12 399 LEU A C 1
ATOM 2358 O O . LEU A 1 292 ? -24.513 -21.296 18.259 1.00 30.92 399 LEU A O 1
ATOM 2363 N N . MET A 1 293 ? -23.150 -19.928 17.116 1.00 28.56 400 MET A N 1
ATOM 2364 C CA . MET A 1 293 ? -22.134 -20.965 16.923 1.00 30.26 400 MET A CA 1
ATOM 2365 C C . MET A 1 293 ? -21.478 -21.392 18.236 1.00 33.66 400 MET A C 1
ATOM 2366 O O . MET A 1 293 ? -20.894 -20.570 18.938 1.00 32.41 400 MET A O 1
ATOM 2371 N N . LYS A 1 294 ? -21.566 -22.683 18.552 1.00 35.18 401 LYS A N 1
ATOM 2372 C CA . LYS A 1 294 ? -21.053 -23.211 19.818 1.00 42.07 401 LYS A CA 1
ATOM 2373 C C . LYS A 1 294 ? -19.527 -23.313 19.832 1.00 40.92 401 LYS A C 1
ATOM 2374 O O . LYS A 1 294 ? -18.905 -23.304 20.893 1.00 43.69 401 LYS A O 1
ATOM 2380 N N . SER A 1 295 ? -18.931 -23.420 18.651 1.00 37.65 402 SER A N 1
ATOM 2381 C CA . SER A 1 295 ? -17.483 -23.516 18.534 1.00 35.70 402 SER A CA 1
ATOM 2382 C C . SER A 1 295 ? -16.819 -22.141 18.583 1.00 32.05 402 SER A C 1
ATOM 2383 O O . SER A 1 295 ? -16.966 -21.335 17.662 1.00 29.96 402 SER A O 1
ATOM 2386 N N . SER A 1 296 ? -16.085 -21.876 19.658 1.00 30.81 403 SER A N 1
ATOM 2387 C CA . SER A 1 296 ? -15.385 -20.603 19.800 1.00 36.78 403 SER A CA 1
ATOM 2388 C C . SER A 1 296 ? -14.375 -20.386 18.670 1.00 38.32 403 SER A C 1
ATOM 2389 O O . SER A 1 296 ? -14.205 -19.269 18.173 1.00 33.59 403 SER A O 1
ATOM 2392 N N . ILE A 1 297 ? -13.708 -21.465 18.276 1.00 37.53 404 ILE A N 1
ATOM 2393 C CA . ILE A 1 297 ? -12.742 -21.433 17.184 1.00 33.99 404 ILE A CA 1
ATOM 2394 C C . ILE A 1 297 ? -13.406 -21.082 15.847 1.00 29.29 404 ILE A C 1
ATOM 2395 O O . ILE A 1 297 ? -12.929 -20.218 15.107 1.00 27.85 404 ILE A O 1
ATOM 2400 N N . LEU A 1 298 ? -14.511 -21.748 15.537 1.00 24.79 405 LEU A N 1
ATOM 2401 C CA . LEU A 1 298 ? -15.173 -21.500 14.262 1.00 28.38 405 LEU A CA 1
ATOM 2402 C C . LEU A 1 298 ? -15.957 -20.195 14.271 1.00 25.25 405 LEU A C 1
ATOM 2403 O O . LEU A 1 298 ? -16.158 -19.575 13.226 1.00 22.66 405 LEU A O 1
ATOM 2408 N N . GLN A 1 299 ? -16.377 -19.771 15.457 1.00 26.49 406 GLN A N 1
ATOM 2409 C CA . GLN A 1 299 ? -17.055 -18.486 15.599 1.00 30.43 406 GLN A CA 1
ATOM 2410 C C . GLN A 1 299 ? -16.097 -17.362 15.205 1.00 26.86 406 GLN A C 1
ATOM 2411 O O . GLN A 1 299 ? -16.446 -16.465 14.430 1.00 25.90 406 GLN A O 1
ATOM 2417 N N . GLN A 1 300 ? -14.878 -17.426 15.728 1.00 26.11 407 GLN A N 1
ATOM 2418 C CA . GLN A 1 300 ? -13.866 -16.431 15.401 1.00 33.91 407 GLN A CA 1
ATOM 2419 C C . GLN A 1 300 ? -13.484 -16.473 13.920 1.00 28.36 407 GLN A C 1
ATOM 2420 O O . GLN A 1 300 ? -13.322 -15.426 13.294 1.00 26.15 407 GLN A O 1
ATOM 2426 N N . LYS A 1 301 ? -13.352 -17.671 13.351 1.00 22.19 408 LYS A N 1
ATOM 2427 C CA . LYS A 1 301 ? -13.077 -17.761 11.915 1.00 29.87 408 LYS A CA 1
ATOM 2428 C C . LYS A 1 301 ? -14.219 -17.206 11.050 1.00 27.49 408 LYS A C 1
ATOM 2429 O O . LYS A 1 301 ? -13.973 -16.524 10.058 1.00 25.73 408 LYS A O 1
ATOM 2435 N N . ALA A 1 302 ? -15.460 -17.521 11.414 1.00 24.11 409 ALA A N 1
ATOM 2436 C CA . ALA A 1 302 ? -16.618 -17.008 10.688 1.00 22.14 409 ALA A CA 1
ATOM 2437 C C . ALA A 1 302 ? -16.617 -15.482 10.683 1.00 24.17 409 ALA A C 1
ATOM 2438 O O . ALA A 1 302 ? -16.898 -14.856 9.661 1.00 20.80 409 ALA A O 1
ATOM 2440 N N . ILE A 1 303 ? -16.276 -14.887 11.821 1.00 24.47 410 ILE A N 1
ATOM 2441 C CA . ILE A 1 303 ? -16.203 -13.433 11.918 1.00 29.82 410 ILE A CA 1
ATOM 2442 C C . ILE A 1 303 ? -15.218 -12.877 10.893 1.00 29.84 410 ILE A C 1
ATOM 2443 O O . ILE A 1 303 ? -15.540 -11.940 10.162 1.00 26.08 410 ILE A O 1
ATOM 2448 N N . ASN A 1 304 ? -14.033 -13.481 10.822 1.00 28.10 411 ASN A N 1
ATOM 2449 C CA . ASN A 1 304 ? -13.016 -13.071 9.856 1.00 29.13 411 ASN A CA 1
ATOM 2450 C C . ASN A 1 304 ? -13.459 -13.250 8.403 1.00 28.78 411 ASN A C 1
ATOM 2451 O O . ASN A 1 304 ? -13.155 -12.418 7.551 1.00 27.50 411 ASN A O 1
ATOM 2456 N N . ASP A 1 305 ? -14.187 -14.329 8.124 1.00 28.02 412 ASP A N 1
ATOM 2457 C CA . ASP A 1 305 ? -14.636 -14.622 6.763 1.00 23.70 412 ASP A CA 1
ATOM 2458 C C . ASP A 1 305 ? -15.843 -13.788 6.332 1.00 23.76 412 ASP A C 1
ATOM 2459 O O . ASP A 1 305 ? -16.000 -13.479 5.154 1.00 22.13 412 ASP A O 1
ATOM 2464 N N . VAL A 1 306 ? -16.703 -13.440 7.282 1.00 23.37 413 VAL A N 1
ATOM 2465 C CA . VAL A 1 306 ? -17.944 -12.745 6.951 1.00 22.74 413 VAL A CA 1
ATOM 2466 C C . VAL A 1 306 ? -17.758 -11.220 6.858 1.00 23.99 413 VAL A C 1
ATOM 2467 O O . VAL A 1 306 ? -18.328 -10.570 5.976 1.00 24.97 413 VAL A O 1
ATOM 2471 N N . ALA A 1 307 ? -16.953 -10.661 7.756 1.00 23.54 414 ALA A N 1
ATOM 2472 C CA . ALA A 1 307 ? -16.708 -9.210 7.788 1.00 24.93 414 ALA A CA 1
ATOM 2473 C C . ALA A 1 307 ? -16.443 -8.515 6.436 1.00 24.52 414 ALA A C 1
ATOM 2474 O O . ALA A 1 307 ? -17.026 -7.461 6.171 1.00 24.95 414 ALA A O 1
ATOM 2476 N N . PRO A 1 308 ? -15.576 -9.091 5.578 1.00 28.47 415 PRO A N 1
ATOM 2477 C CA . PRO A 1 308 ? -15.314 -8.423 4.295 1.00 29.48 415 PRO A CA 1
ATOM 2478 C C . PRO A 1 308 ? -16.542 -8.255 3.400 1.00 30.67 415 PRO A C 1
ATOM 2479 O O . PRO A 1 308 ? -16.578 -7.318 2.606 1.00 30.20 415 PRO A O 1
ATOM 2483 N N . PHE A 1 309 ? -17.521 -9.147 3.514 1.00 27.00 416 PHE A N 1
ATOM 2484 C CA . PHE A 1 309 ? -18.731 -9.041 2.705 1.00 24.60 416 PHE A CA 1
ATOM 2485 C C . PHE A 1 309 ? -19.517 -7.762 3.002 1.00 21.36 416 PHE A C 1
ATOM 2486 O O . PHE A 1 309 ? -20.312 -7.322 2.182 1.00 25.37 416 PHE A O 1
ATOM 2494 N N . PHE A 1 310 ? -19.285 -7.175 4.173 1.00 21.46 417 PHE A N 1
ATOM 2495 C CA . PHE A 1 310 ? -19.962 -5.942 4.559 1.00 21.49 417 PHE A CA 1
ATOM 2496 C C . PHE A 1 310 ? -19.012 -4.751 4.548 1.00 26.08 417 PHE A C 1
ATOM 2497 O O . PHE A 1 310 ? -19.408 -3.635 4.897 1.00 28.36 417 PHE A O 1
ATOM 2505 N N . ASN A 1 311 ? -17.764 -4.992 4.150 1.00 27.18 418 ASN A N 1
ATOM 2506 C CA . ASN A 1 311 ? -16.742 -3.949 4.161 1.00 29.92 418 ASN A CA 1
ATOM 2507 C C . ASN A 1 311 ? -16.605 -3.347 5.563 1.00 32.38 418 ASN A C 1
ATOM 2508 O O . ASN A 1 311 ? -16.569 -2.129 5.736 1.00 36.19 418 ASN A O 1
ATOM 2513 N N . VAL A 1 312 ? -16.575 -4.217 6.569 1.00 29.40 419 VAL A N 1
ATOM 2514 C CA . VAL A 1 312 ? -16.285 -3.803 7.937 1.00 32.18 419 VAL A CA 1
ATOM 2515 C C . VAL A 1 312 ? -15.125 -4.644 8.448 1.00 36.71 419 VAL A C 1
ATOM 2516 O O . VAL A 1 312 ? -14.802 -5.677 7.866 1.00 34.48 419 VAL A O 1
ATOM 2520 N N . SER A 1 313 ? -14.490 -4.203 9.528 1.00 38.09 420 SER A N 1
ATOM 2521 C CA . SER A 1 313 ? -13.367 -4.950 10.087 1.00 41.40 420 SER A CA 1
ATOM 2522 C C . SER A 1 313 ? -13.888 -6.101 10.943 1.00 39.71 420 SER A C 1
ATOM 2523 O O . SER A 1 313 ? -15.004 -6.034 11.459 1.00 36.61 420 SER A O 1
ATOM 2526 N N . PRO A 1 314 ? -13.085 -7.165 11.091 1.00 38.59 421 PRO A N 1
ATOM 2527 C CA . PRO A 1 314 ? -13.484 -8.252 11.991 1.00 38.36 421 PRO A CA 1
ATOM 2528 C C . PRO A 1 314 ? -13.774 -7.742 13.399 1.00 39.26 421 PRO A C 1
ATOM 2529 O O . PRO A 1 314 ? -14.658 -8.278 14.069 1.00 31.27 421 PRO A O 1
ATOM 2533 N N . GLU A 1 315 ? -13.055 -6.708 13.831 1.00 36.65 422 GLU A N 1
ATOM 2534 C CA . GLU A 1 315 ? -13.303 -6.093 15.133 1.00 39.42 422 GLU A CA 1
ATOM 2535 C C . GLU A 1 315 ? -14.694 -5.463 15.211 1.00 35.92 422 GLU A C 1
ATOM 2536 O O . GLU A 1 315 ? -15.422 -5.667 16.183 1.00 41.25 422 GLU A O 1
ATOM 2542 N N . GLN A 1 316 ? -15.055 -4.694 14.188 1.00 39.60 423 GLN A N 1
ATOM 2543 C CA . GLN A 1 316 ? -16.387 -4.096 14.107 1.00 45.55 423 GLN A CA 1
ATOM 2544 C C . GLN A 1 316 ? -17.494 -5.155 14.097 1.00 44.72 423 GLN A C 1
ATOM 2545 O O . GLN A 1 316 ? -18.519 -5.002 14.766 1.00 42.89 423 GLN A O 1
ATOM 2551 N N . LEU A 1 317 ? -17.293 -6.226 13.337 1.00 39.84 424 LEU A N 1
ATOM 2552 C CA . LEU A 1 317 ? -18.296 -7.287 13.281 1.00 37.12 424 LEU A CA 1
ATOM 2553 C C . LEU A 1 317 ? -18.445 -7.958 14.643 1.00 35.21 424 LEU A C 1
ATOM 2554 O O . LEU A 1 317 ? -19.561 -8.209 15.094 1.00 36.22 424 LEU A O 1
ATOM 2559 N N . ALA A 1 318 ? -17.320 -8.229 15.299 1.00 40.65 425 ALA A N 1
ATOM 2560 C CA . ALA A 1 318 ? -17.340 -8.825 16.630 1.00 45.05 425 ALA A CA 1
ATOM 2561 C C . ALA A 1 318 ? -18.136 -7.953 17.600 1.00 53.21 425 ALA A C 1
ATOM 2562 O O . ALA A 1 318 ? -18.913 -8.460 18.411 1.00 54.91 425 ALA A O 1
ATOM 2564 N N . ASN A 1 319 ? -17.948 -6.641 17.493 1.00 56.13 426 ASN A N 1
ATOM 2565 C CA . ASN A 1 319 ? -18.679 -5.683 18.315 1.00 59.38 426 ASN A CA 1
ATOM 2566 C C . ASN A 1 319 ? -20.187 -5.817 18.131 1.00 53.96 426 ASN A C 1
ATOM 2567 O O . ASN A 1 319 ? -20.945 -5.813 19.102 1.00 51.30 426 ASN A O 1
ATOM 2572 N N . GLU A 1 320 ? -20.612 -5.939 16.876 1.00 48.84 427 GLU A N 1
ATOM 2573 C CA . GLU A 1 320 ? -22.023 -6.098 16.551 1.00 46.41 427 GLU A CA 1
ATOM 2574 C C . GLU A 1 320 ? -22.586 -7.378 17.170 1.00 45.79 427 GLU A C 1
ATOM 2575 O O . GLU A 1 320 ? -23.754 -7.429 17.558 1.00 49.47 427 GLU A O 1
ATOM 2581 N N . ILE A 1 321 ? -21.746 -8.404 17.264 1.00 45.37 428 ILE A N 1
ATOM 2582 C CA . ILE A 1 321 ? -22.120 -9.664 17.901 1.00 47.51 428 ILE A CA 1
ATOM 2583 C C . ILE A 1 321 ? -22.007 -9.565 19.420 1.00 55.58 428 ILE A C 1
ATOM 2584 O O . ILE A 1 321 ? -22.686 -8.756 20.053 1.00 62.01 428 ILE A O 1
#

B-factor: mean 32.25, std 13.78, range [12.27, 100.15]

Foldseek 3Di:
DVVLQVVLLVLQVVVLVVQACQQPPDPQNVVVVVLVVVLPDDPVLCVVQSKGWAAAPFCPSVVVCVVVPHDNVSNVLLQQWDADPVVRDITGPDHGFIWGFAAALCGTGSWTWTAHSPPDPPRIDIRDDHPRDDLQAGWGLNNQQLVVCLVVQEAEEEADSVLQSLLCVLPNRRYTYGPNDQHHPNNLVVSVVRHLHYEYEYFQEDVSLVSLLVNLQVSLLVQGFYKYQHDPHPGGNSRVCVVPNSVVSVVSVVPDIGTSLLSVLVVCLVVLVPPVVVVVVVLLVSLVSLVSHPDPVVSLVSLCNNQVSSPHHSVVSPVSD

Secondary structure (DSSP, 8-state):
-HHHHHHHHHHHHHHHHHHHHHHHH-STTHHHHHHHHHTT--HHHHHHHT-EEE-SSS-HHHHHHHHTT--HHHHHHTTSEEE-TTT--EEES--SEEEEEEE-TTS-EEEEEEE-SSS-SSSEEEPPP-SS--TTT--BTHHHHHHHHHHHT-EEEES-HHHHHHHHHHT--SEEE-SSSPPPHHHHHHHHTT-SEEEEE--SSHHHHHHHHHHHHHHHHTT-EEEEE-PPTT--HHHHHHHH-HHHHHHHHHH-EEEHHHHHHHHTHHHHHH-HHHHHHHHHHHHHHHHH---HHHHHHHHHHHGGGGT--HHHHHHH-

Organism: Staphylococcus aureus (NCBI:txid1280)

InterPro domains:
  IPR002694 Zinc finger, CHC2-type [PF01807] (4-98)
  IPR002694 Zinc finger, CHC2-type [SM00400] (34-88)
  IPR006171 TOPRIM domain [PS50880] (260-341)
  IPR006171 TOPRIM domain [SM00493] (260-331)
  IPR013264 DNA primase DNAG, catalytic core, N-terminal [PF08275] (126-253)
  IPR016136 DNA helicase DnaB, N-terminal/DNA primase DnaG, C-terminal [G3DSA:1.10.860.10] (463-605)
  IPR030846 DNA primase DnaG, bacteria [MF_00974] (2-599)
  IPR030846 DNA primase DnaG, bacteria [PIRSF002811] (1-604)
  IPR034151 Bacterial DnaG primase, TOPRIM domain [cd03364] (260-338)
  IPR036185 DNA helicase, DnaB-like, N-terminal domain superfamily [SSF48024] (470-566)
  IPR036977 DNA Primase, CHC2-type zinc finger [G3DSA:3.90.580.10] (1-98)
  IPR037068 DNA primase, catalytic core, N-terminal domain superfamily [G3DSA:3.90.980.10] (109-241)
  IPR048453 DNA primase DnaG, catalytic core, helical bundle [PF21650] (365-427)
  IPR050219 DnaG Primase [PTHR30313] (1-604)